Protein AF-A0A535RGD9-F1 (afdb_monomer)

Foldseek 3Di:
DDDDDDDDDDDDDDDDDDDDDDDDDDDPDDDPDPDDDPPQQEAEEEEEEAPVVVCCCPVPVQVVVCVVPVRHYDYDYDYLQACPVVVLVQLLVCVVVVHPDHPHRYYDDDLLSLLDPDPRADADDCVNPVCCVVPDPLVCVLSVNRDDDDDDDDADDDADCVVPVDDDPDPVSVLVVLQVQAQQAAAACCNRHDRNVVNLVVLLVVQDPVVCPVSDHDDPVSVVSSPNSVVSVVVSQCSHHPSNDGQHHPVRRVVCRVVVD

Sequence (261 aa):
MKRWLRPITSIVAALVAVTACGGGTPSAGGTTQPSAAAQDTELIFYSGGDTNVQDLHQKQIIPAFEKATGIKVTFTFLEHGTGAQGIYDRIKAQKDAGKTQWDIDLWESDTGYYTRPDDLFLQVSPTDIPNLSKVPKPTLDFVQNKAVPYRGSSVVLAYNSDKVANPPQTYDDLLTWIKANPGKFAYNEPSTGGSGDAFVIAMLYKYSDYNKYVTQPFSASNEKDWDAAFAALKALAPSLYSNGVYPKGNAGTLDLLNRGE

Solvent-accessible surface area (backbone atoms only — not comparable to full-atom values): 16217 Å² total; per-residue (Å²): 135,82,92,87,84,86,87,84,88,84,88,82,87,86,87,87,83,89,82,86,88,82,90,76,82,90,77,90,82,74,84,82,69,78,73,74,74,76,74,76,54,62,42,37,35,39,40,54,32,50,70,72,55,55,46,46,38,68,74,46,52,50,57,52,46,31,72,75,70,68,34,43,70,54,77,48,79,27,67,30,46,39,62,57,66,59,52,52,53,51,54,49,52,41,54,76,70,66,54,91,74,72,96,62,76,43,76,56,75,65,65,72,70,57,54,44,92,69,93,83,62,66,73,62,46,46,90,81,41,62,70,53,72,76,52,58,64,71,64,39,57,63,23,67,26,36,65,83,92,85,81,86,86,83,82,75,92,82,79,56,66,94,80,44,85,79,67,63,89,46,73,68,46,37,59,51,48,33,66,77,38,60,37,62,40,79,46,16,42,51,79,28,22,66,55,14,37,49,53,52,51,52,36,37,45,73,54,35,70,46,78,71,52,62,99,45,68,92,55,79,84,56,56,81,48,39,58,60,24,54,53,51,50,61,70,44,28,66,22,21,20,81,59,48,56,54,35,68,21,54,65,40,39,51,51,39,53,75,72,70,87

Secondary structure (DSSP, 8-state):
--------------------------------PPPPPPP--EEEEEEEE-HHHHHHIIIIIHHHHHHHH--EEEEEEEETTTTHHHHHHHHHHHHHTT-SS-S-SEE---HHHHTSSS--S----TTTSGGGGGS-HHHHHHTTT-S-------------TTT-SS---SHHHHHHHHHHSTTS-----TTS-HHHHHHHHHHHHHHS-GGGTTTPPP-GGGGGG-HHHHHHHHHHGGGSGGGTPPPSHHHHHHHHHHHT-

Structure (mmCIF, N/CA/C/O backbone):
data_AF-A0A535RGD9-F1
#
_entry.id   AF-A0A535RGD9-F1
#
loop_
_atom_site.group_PDB
_atom_site.id
_atom_site.type_symbol
_atom_site.label_atom_id
_atom_site.label_alt_id
_atom_site.label_comp_id
_atom_site.label_asym_id
_atom_site.label_entity_id
_atom_site.label_seq_id
_atom_site.pdbx_PDB_ins_code
_atom_site.Cartn_x
_atom_site.Cartn_y
_atom_site.Cartn_z
_atom_site.occupancy
_atom_site.B_iso_or_equiv
_atom_site.auth_seq_id
_atom_site.auth_comp_id
_atom_site.auth_asym_id
_atom_site.auth_atom_id
_atom_site.pdbx_PDB_model_num
ATOM 1 N N . MET A 1 1 ? 25.486 37.243 32.401 1.00 31.53 1 MET A N 1
ATOM 2 C CA . MET A 1 1 ? 25.125 38.371 33.290 1.00 31.53 1 MET A CA 1
ATOM 3 C C . MET A 1 1 ? 24.155 39.290 32.555 1.00 31.53 1 MET A C 1
ATOM 5 O O . MET A 1 1 ? 24.458 39.630 31.425 1.00 31.53 1 MET A O 1
ATOM 9 N N . LYS A 1 2 ? 23.049 39.668 33.228 1.00 30.36 2 LYS A N 1
ATOM 10 C CA . LYS A 1 2 ? 22.060 40.735 32.908 1.00 30.36 2 LYS A CA 1
ATOM 11 C C . LYS A 1 2 ? 21.228 40.516 31.622 1.00 30.36 2 LYS A C 1
ATOM 13 O O . LYS A 1 2 ? 21.728 40.739 30.535 1.00 30.36 2 LYS A O 1
ATOM 18 N N . ARG A 1 3 ? 20.027 39.905 31.658 1.00 29.91 3 ARG A N 1
ATOM 19 C CA . ARG A 1 3 ? 18.699 40.360 32.174 1.00 29.91 3 ARG A CA 1
ATOM 20 C C . ARG A 1 3 ? 18.308 41.768 31.729 1.00 29.91 3 ARG A C 1
ATOM 22 O O . ARG A 1 3 ? 19.025 42.694 32.077 1.00 29.91 3 ARG A O 1
ATOM 29 N N . TRP A 1 4 ? 17.120 41.873 31.125 1.00 28.94 4 TRP A N 1
ATOM 30 C CA . TRP A 1 4 ? 16.092 42.929 31.245 1.00 28.94 4 TRP A CA 1
ATOM 31 C C . TRP A 1 4 ? 15.021 42.649 30.160 1.00 28.94 4 TRP A C 1
ATOM 33 O O . TRP A 1 4 ? 15.397 42.291 29.056 1.00 28.94 4 TRP A O 1
ATOM 43 N N . LEU A 1 5 ? 13.702 42.778 30.310 1.00 31.61 5 LEU A N 1
ATOM 44 C CA . LEU A 1 5 ? 12.769 42.900 31.431 1.00 31.61 5 LEU A CA 1
ATOM 45 C C . LEU A 1 5 ? 11.358 42.851 30.782 1.00 31.61 5 LEU A C 1
ATOM 47 O O . LEU A 1 5 ? 11.133 43.519 29.779 1.00 31.61 5 LEU A O 1
ATOM 51 N N . ARG A 1 6 ? 10.419 42.062 31.320 1.00 36.53 6 ARG A N 1
ATOM 52 C CA . ARG A 1 6 ? 8.958 42.271 31.172 1.00 36.53 6 ARG A CA 1
ATOM 53 C C . ARG A 1 6 ? 8.495 42.923 32.479 1.00 36.53 6 ARG A C 1
ATOM 55 O O . ARG A 1 6 ? 8.988 42.478 33.517 1.00 36.53 6 ARG A O 1
ATOM 62 N N . PRO A 1 7 ? 7.607 43.933 32.485 1.00 39.69 7 PRO A N 1
ATOM 63 C CA . PRO A 1 7 ? 6.155 43.670 32.496 1.00 39.69 7 PRO A CA 1
ATOM 64 C C . PRO A 1 7 ? 5.351 44.772 31.754 1.00 39.69 7 PRO A C 1
ATOM 66 O O . PRO A 1 7 ? 5.933 45.724 31.253 1.00 39.69 7 PRO A O 1
ATOM 69 N N . ILE A 1 8 ? 4.039 44.651 31.536 1.00 36.12 8 ILE A N 1
ATOM 70 C CA . ILE A 1 8 ? 3.012 45.255 32.405 1.00 36.12 8 ILE A CA 1
ATOM 71 C C . ILE A 1 8 ? 1.651 44.605 32.116 1.00 36.12 8 ILE A C 1
ATOM 73 O O . ILE A 1 8 ? 1.206 44.485 30.977 1.00 36.12 8 ILE A O 1
ATOM 77 N N . THR A 1 9 ? 1.011 44.214 33.209 1.00 33.34 9 THR A N 1
ATOM 78 C CA . THR A 1 9 ? -0.375 43.790 33.388 1.00 33.34 9 THR A CA 1
ATOM 79 C C . THR A 1 9 ? -1.329 44.976 33.212 1.00 33.34 9 THR A C 1
ATOM 81 O O . THR A 1 9 ? -1.041 46.072 33.688 1.00 33.34 9 THR A O 1
ATOM 84 N N . SER A 1 10 ? -2.514 44.772 32.640 1.00 33.84 10 SER A N 1
ATOM 85 C CA . SER A 1 10 ? -3.668 45.629 32.937 1.00 33.84 10 SER A CA 1
ATOM 86 C C . SER A 1 10 ? -4.922 44.778 33.061 1.00 33.84 10 SER A C 1
ATOM 88 O O . SER A 1 10 ? -5.320 44.058 32.152 1.00 33.84 10 SER A O 1
ATOM 90 N N . ILE A 1 11 ? -5.459 44.848 34.272 1.00 34.09 11 ILE A N 1
ATOM 91 C CA . ILE A 1 11 ? -6.707 44.292 34.771 1.00 34.09 11 ILE A CA 1
ATOM 92 C C . ILE A 1 11 ? -7.838 45.212 34.306 1.00 34.09 11 ILE A C 1
ATOM 94 O O . ILE A 1 11 ? -7.738 46.423 34.487 1.00 34.09 11 ILE A O 1
ATOM 98 N N . VAL A 1 12 ? -8.932 44.645 33.799 1.00 36.06 12 VAL A N 1
ATOM 99 C CA . VAL A 1 12 ? -10.242 45.308 33.780 1.00 36.06 12 VAL A CA 1
ATOM 100 C C . VAL A 1 12 ? -11.263 44.340 34.380 1.00 36.06 12 VAL A C 1
ATOM 102 O O . VAL A 1 12 ? -11.617 43.327 33.786 1.00 36.06 12 VAL A O 1
ATOM 105 N N . ALA A 1 13 ? -11.673 44.659 35.607 1.00 32.00 13 ALA A N 1
ATOM 106 C CA . ALA A 1 13 ? -12.939 44.271 36.233 1.00 32.00 13 ALA A CA 1
ATOM 107 C C . ALA A 1 13 ? -14.060 45.149 35.617 1.00 32.00 13 ALA A C 1
ATOM 109 O O . ALA A 1 13 ? -13.749 46.205 35.080 1.00 32.00 13 ALA A O 1
ATOM 110 N N . ALA A 1 14 ? -15.365 44.893 35.634 1.00 32.50 14 ALA A N 1
ATOM 111 C CA . ALA A 1 14 ? -16.272 43.948 36.273 1.00 32.50 14 ALA A CA 1
ATOM 112 C C . ALA A 1 14 ? -17.611 44.037 35.499 1.00 32.50 14 ALA A C 1
ATOM 114 O O . ALA A 1 14 ? -17.868 45.075 34.897 1.00 32.50 14 ALA A O 1
ATOM 115 N N . LEU A 1 15 ? -18.508 43.051 35.609 1.00 33.03 15 LEU A N 1
ATOM 116 C CA . LEU A 1 15 ? -19.890 43.318 36.045 1.00 33.03 15 LEU A CA 1
ATOM 117 C C . LEU A 1 15 ? -20.619 42.012 36.383 1.00 33.03 15 LEU A C 1
ATOM 119 O O . LEU A 1 15 ? -20.751 41.100 35.574 1.00 33.03 15 LEU A O 1
ATOM 123 N N . VAL A 1 16 ? -21.059 41.963 37.635 1.00 35.69 16 VAL A N 1
ATOM 124 C CA . VAL A 1 16 ? -21.876 40.934 38.266 1.00 35.69 16 VAL A CA 1
ATOM 125 C C . VAL A 1 16 ? -23.344 41.286 38.029 1.00 35.69 16 VAL A C 1
ATOM 127 O O . VAL A 1 16 ? -23.742 42.420 38.286 1.00 35.69 16 VAL A O 1
ATOM 130 N N . ALA A 1 17 ? -24.155 40.310 37.624 1.00 36.81 17 ALA A N 1
ATOM 131 C CA . ALA A 1 17 ? -25.604 40.355 37.786 1.00 36.81 17 ALA A CA 1
ATOM 132 C C . ALA A 1 17 ? -26.033 39.147 38.629 1.00 36.81 17 ALA A C 1
ATOM 134 O O . ALA A 1 17 ? -26.058 38.012 38.161 1.00 36.81 17 ALA A O 1
ATOM 135 N N . VAL A 1 18 ? -26.329 39.412 39.902 1.00 38.91 18 VAL A N 1
ATOM 136 C CA . VAL A 1 18 ? -27.034 38.503 40.809 1.00 38.91 18 VAL A CA 1
ATOM 137 C C . VAL A 1 18 ? -28.529 38.669 40.554 1.00 38.91 18 VAL A C 1
ATOM 139 O O . VAL A 1 18 ? -29.048 39.774 40.674 1.00 38.91 18 VAL A O 1
ATOM 142 N N . THR A 1 19 ? -29.235 37.575 40.286 1.00 46.38 19 THR A N 1
ATOM 143 C CA . THR A 1 19 ? -30.634 37.425 40.708 1.00 46.38 19 THR A CA 1
ATOM 144 C C . THR A 1 19 ? -30.787 36.063 41.370 1.00 46.38 19 THR A C 1
ATOM 146 O O . THR A 1 19 ? -30.437 35.026 40.815 1.00 46.38 19 THR A O 1
ATOM 149 N N . ALA A 1 20 ? -31.217 36.115 42.625 1.00 37.25 20 ALA A N 1
ATOM 150 C CA . ALA A 1 20 ? -31.395 34.997 43.528 1.00 37.25 20 ALA A CA 1
ATOM 151 C C . ALA A 1 20 ? -32.850 34.504 43.519 1.00 37.25 20 ALA A C 1
ATOM 153 O O . ALA A 1 20 ? -33.759 35.282 43.238 1.00 37.25 20 ALA A O 1
ATOM 154 N N . CYS A 1 21 ? -33.025 33.236 43.911 1.00 38.94 21 CYS A N 1
ATOM 155 C CA . CYS A 1 21 ? -33.986 32.717 44.901 1.00 38.94 21 CYS A CA 1
ATOM 156 C C . CYS A 1 21 ? -34.651 31.411 44.448 1.00 38.94 21 CYS A C 1
ATOM 158 O O . CYS A 1 21 ? -35.352 31.354 43.446 1.00 38.94 21 CYS A O 1
ATOM 160 N N . GLY A 1 22 ? -34.468 30.375 45.265 1.00 32.47 22 GLY A N 1
ATOM 161 C CA . GLY A 1 22 ? -35.132 29.082 45.140 1.00 32.47 22 GLY A CA 1
ATOM 162 C C . GLY A 1 22 ? -34.496 28.074 46.089 1.00 32.47 22 GLY A C 1
ATOM 163 O O . GLY A 1 22 ? -33.790 27.175 45.652 1.00 32.47 22 GLY A O 1
ATOM 164 N N . GLY A 1 23 ? -34.655 28.300 47.395 1.00 34.12 23 GLY A N 1
ATOM 165 C CA . GLY A 1 23 ? -34.104 27.446 48.442 1.00 34.12 23 GLY A CA 1
ATOM 166 C C . GLY A 1 23 ? -34.741 26.055 48.467 1.00 34.12 23 GLY A C 1
ATOM 167 O O . GLY A 1 23 ? -35.960 25.919 48.436 1.00 34.12 23 GLY A O 1
ATOM 168 N N . GLY A 1 24 ? -33.888 25.041 48.589 1.00 29.97 24 GLY A N 1
ATOM 169 C CA . GLY A 1 24 ? -34.234 23.670 48.939 1.00 29.97 24 GLY A CA 1
ATOM 170 C C . GLY A 1 24 ? -33.013 23.016 49.581 1.00 29.97 24 GLY A C 1
ATOM 171 O O . GLY A 1 24 ? -31.938 22.978 48.991 1.00 29.97 24 GLY A O 1
ATOM 172 N N . THR A 1 25 ? -33.160 22.590 50.829 1.00 38.78 25 THR A N 1
ATOM 173 C CA . THR A 1 25 ? -32.168 21.899 51.664 1.00 38.78 25 THR A CA 1
ATOM 174 C C . THR A 1 25 ? -31.646 20.604 51.014 1.00 38.78 25 THR A C 1
ATOM 176 O O . THR A 1 25 ? -32.404 19.929 50.317 1.00 38.78 25 THR A O 1
ATOM 179 N N . PRO A 1 26 ? -30.385 20.193 51.261 1.00 41.22 26 PRO A N 1
ATOM 180 C CA . PRO A 1 26 ? -29.846 18.959 50.701 1.00 41.22 26 PRO A CA 1
ATOM 181 C C . PRO A 1 26 ? -30.384 17.751 51.479 1.00 41.22 26 PRO A C 1
ATOM 183 O O . PRO A 1 26 ? -30.021 17.529 52.634 1.00 41.22 26 PRO A O 1
ATOM 186 N N . SER A 1 27 ? -31.255 16.960 50.851 1.00 34.91 27 SER A N 1
ATOM 187 C CA . SER A 1 27 ? -31.580 15.616 51.332 1.00 34.91 27 SER A CA 1
ATOM 188 C C . SER A 1 27 ? -30.533 14.640 50.799 1.00 34.91 27 SER A C 1
ATOM 190 O O . SER A 1 27 ? -30.387 14.449 49.592 1.00 34.91 27 SER A O 1
ATOM 192 N N . ALA A 1 28 ? -29.772 14.056 51.722 1.00 45.81 28 ALA A N 1
ATOM 193 C CA . ALA A 1 28 ? -28.922 12.908 51.471 1.00 45.81 28 ALA A CA 1
ATOM 194 C C . ALA A 1 28 ? -29.810 11.689 51.183 1.00 45.81 28 ALA A C 1
ATOM 196 O O . ALA A 1 28 ? -30.563 11.252 52.050 1.00 45.81 28 ALA A O 1
ATOM 197 N N . GLY A 1 29 ? -29.728 11.151 49.967 1.00 42.94 29 GLY A N 1
ATOM 198 C CA . GLY A 1 29 ? -30.511 9.979 49.578 1.00 42.94 29 GLY A CA 1
ATOM 199 C C . GLY A 1 29 ? -30.701 9.851 48.075 1.00 42.94 29 GLY A C 1
ATOM 200 O O . GLY A 1 29 ? -31.827 9.739 47.609 1.00 42.94 29 GLY A O 1
ATOM 201 N N . GLY A 1 30 ? -29.614 9.899 47.307 1.00 31.80 30 GLY A N 1
ATOM 202 C CA . GLY A 1 30 ? -29.629 9.564 45.887 1.00 31.80 30 GLY A CA 1
ATOM 203 C C . GLY A 1 30 ? -28.608 8.473 45.636 1.00 31.80 30 GLY A C 1
ATOM 204 O O . GLY A 1 30 ? -27.416 8.755 45.553 1.00 31.80 30 GLY A O 1
ATOM 205 N N . THR A 1 31 ? -29.059 7.226 45.560 1.00 35.03 31 THR A N 1
ATOM 206 C CA . THR A 1 31 ? -28.276 6.150 44.959 1.00 35.03 31 THR A CA 1
ATOM 207 C C . THR A 1 31 ? -27.923 6.583 43.539 1.00 35.03 31 THR A C 1
ATOM 209 O O . THR A 1 31 ? -28.801 6.772 42.700 1.00 35.03 31 THR A O 1
ATOM 212 N N . THR A 1 32 ? -26.634 6.801 43.279 1.00 38.00 32 THR A N 1
ATOM 213 C CA . THR A 1 32 ? -26.091 7.003 41.936 1.00 38.00 32 THR A CA 1
ATOM 214 C C . THR A 1 32 ? -26.349 5.732 41.142 1.00 38.00 32 THR A C 1
ATOM 216 O O . THR A 1 32 ? -25.584 4.770 41.176 1.00 38.00 32 THR A O 1
ATOM 219 N N . GLN A 1 33 ? -27.490 5.711 40.465 1.00 37.72 33 GLN A N 1
ATOM 220 C CA . GLN A 1 33 ? -27.793 4.740 39.436 1.00 37.72 33 GLN A CA 1
ATOM 221 C C . GLN A 1 33 ? -26.682 4.858 38.379 1.00 37.72 33 GLN A C 1
ATOM 223 O O . GLN A 1 33 ? -26.368 5.984 37.979 1.00 37.72 33 GLN A O 1
ATOM 228 N N . PRO A 1 34 ? -26.044 3.753 37.950 1.00 39.06 34 PRO A N 1
ATOM 229 C CA . PRO A 1 34 ? -25.089 3.813 36.857 1.00 39.06 34 PRO A CA 1
ATOM 230 C C . PRO A 1 34 ? -25.798 4.467 35.676 1.00 39.06 34 PRO A C 1
ATOM 232 O O . PRO A 1 34 ? -26.835 3.968 35.231 1.00 39.06 34 PRO A O 1
ATOM 235 N N . SER A 1 35 ? -25.278 5.605 35.209 1.00 41.62 35 SER A N 1
ATOM 236 C CA . SER A 1 35 ? -25.650 6.125 33.898 1.00 41.62 35 SER A CA 1
ATOM 237 C C . SER A 1 35 ? -25.486 4.957 32.942 1.00 41.62 35 SER A C 1
ATOM 239 O O . SER A 1 35 ? -24.389 4.399 32.861 1.00 41.62 35 SER A O 1
ATOM 241 N N . ALA A 1 36 ? -26.568 4.552 32.274 1.00 43.75 36 ALA A N 1
ATOM 242 C CA . ALA A 1 36 ? -26.453 3.662 31.133 1.00 43.75 36 ALA A CA 1
ATOM 243 C C . ALA A 1 36 ? -25.327 4.232 30.265 1.00 43.75 36 ALA A C 1
ATOM 245 O O . ALA A 1 36 ? -25.328 5.438 29.988 1.00 43.75 36 ALA A O 1
ATOM 246 N N . ALA A 1 37 ? -24.315 3.413 29.967 1.00 49.38 37 ALA A N 1
ATOM 247 C CA . ALA A 1 37 ? -23.263 3.812 29.048 1.00 49.38 37 ALA A CA 1
ATOM 248 C C . ALA A 1 37 ? -23.970 4.357 27.806 1.00 49.38 37 ALA A C 1
ATOM 250 O O . ALA A 1 37 ? -24.859 3.683 27.274 1.00 49.38 37 ALA A O 1
ATOM 251 N N . ALA A 1 38 ? -23.678 5.607 27.438 1.00 50.72 38 ALA A N 1
ATOM 252 C CA . ALA A 1 38 ? -24.206 6.177 26.212 1.00 50.72 38 ALA A CA 1
ATOM 253 C C . ALA A 1 38 ? -23.901 5.163 25.107 1.00 50.72 38 ALA A C 1
ATOM 255 O O . ALA A 1 38 ? -22.755 4.747 24.968 1.00 50.72 38 ALA A O 1
ATOM 256 N N . GLN A 1 39 ? -24.934 4.664 24.425 1.00 61.19 39 GLN A N 1
ATOM 257 C CA . GLN A 1 39 ? -24.703 3.769 23.301 1.00 61.19 39 GLN A CA 1
ATOM 258 C C . GLN A 1 39 ? -23.906 4.561 22.273 1.00 61.19 39 GLN A C 1
ATOM 260 O O . GLN A 1 39 ? -24.374 5.608 21.824 1.00 61.19 39 GLN A O 1
ATOM 265 N N . ASP A 1 40 ? -22.717 4.077 21.928 1.00 69.44 40 ASP A N 1
ATOM 266 C CA . ASP A 1 40 ? -21.966 4.609 20.802 1.00 69.44 40 ASP A CA 1
ATOM 267 C C . ASP A 1 40 ? -22.839 4.428 19.560 1.00 69.44 40 ASP A C 1
ATOM 269 O O . ASP A 1 40 ? -23.132 3.313 19.125 1.00 69.44 40 ASP A O 1
ATOM 273 N N . THR A 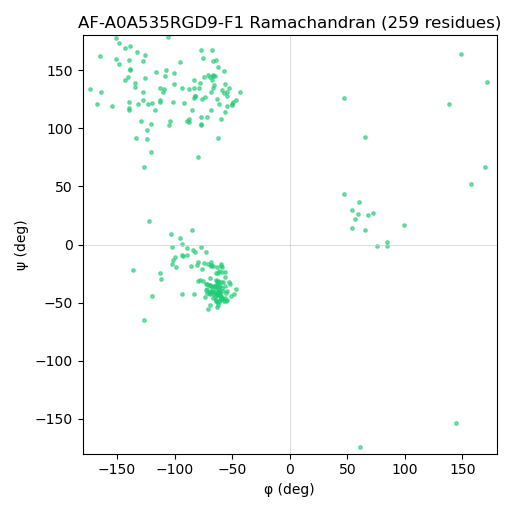1 41 ? -23.367 5.542 19.059 1.00 87.56 41 THR A N 1
ATOM 274 C CA . THR A 1 41 ? -24.305 5.548 17.927 1.00 87.56 41 THR A CA 1
ATOM 275 C C . THR A 1 41 ? -23.595 5.741 16.596 1.00 87.56 41 THR A C 1
ATOM 277 O O . THR A 1 41 ? -24.223 5.577 15.551 1.00 87.56 41 THR A O 1
ATOM 280 N N . GLU A 1 42 ? -22.301 6.056 16.623 1.00 94.50 42 GLU A N 1
ATOM 281 C CA . GLU A 1 42 ? -21.500 6.404 15.460 1.00 94.50 42 GLU A CA 1
ATOM 282 C C . GLU A 1 42 ? -20.077 5.844 15.584 1.00 94.50 42 GLU A C 1
ATOM 284 O O . GLU A 1 42 ? -19.501 5.840 16.667 1.00 94.50 42 GLU A O 1
ATOM 289 N N . LEU A 1 43 ? -19.533 5.379 14.459 1.00 96.00 43 LEU A N 1
ATOM 290 C CA . LEU A 1 43 ? -18.158 4.934 14.271 1.00 96.00 43 LEU A CA 1
ATOM 291 C C . LEU A 1 43 ? -17.499 5.803 13.194 1.00 96.00 43 LEU A C 1
ATOM 293 O O . LEU A 1 43 ? -17.947 5.817 12.042 1.00 96.00 43 LEU A O 1
ATOM 297 N N . ILE A 1 44 ? -16.407 6.481 13.535 1.00 97.38 44 ILE A N 1
ATOM 298 C CA . ILE A 1 44 ? -15.609 7.262 12.593 1.00 97.38 44 ILE A CA 1
ATOM 299 C C . ILE A 1 44 ? -14.534 6.369 11.969 1.00 97.38 44 ILE A C 1
ATOM 301 O O . ILE A 1 44 ? -13.533 6.020 12.603 1.00 97.38 44 ILE A O 1
ATOM 305 N N . PHE A 1 45 ? -14.731 6.010 10.700 1.00 97.50 45 PHE A N 1
ATOM 306 C CA . PHE A 1 45 ? -13.879 5.074 9.972 1.00 97.50 45 PHE A CA 1
ATOM 307 C C . PHE A 1 45 ? -13.106 5.767 8.845 1.00 97.50 45 PHE A C 1
ATOM 309 O O . PHE A 1 45 ? -13.690 6.364 7.940 1.00 97.50 45 PHE A O 1
ATOM 316 N N . TYR A 1 46 ? -11.780 5.640 8.877 1.00 96.44 46 TYR A N 1
ATOM 317 C CA . TYR A 1 46 ? -10.885 6.070 7.808 1.00 96.44 46 TYR A CA 1
ATOM 318 C C . TYR A 1 46 ? -10.283 4.862 7.091 1.00 96.44 46 TYR A C 1
ATOM 320 O O . TYR A 1 46 ? -9.768 3.945 7.728 1.00 96.44 46 TYR A O 1
ATOM 328 N N . SER A 1 47 ? -10.289 4.887 5.762 1.00 93.44 47 SER A N 1
ATOM 329 C CA . SER A 1 47 ? -9.633 3.876 4.924 1.00 93.44 47 SER A CA 1
ATOM 330 C C . SER A 1 47 ? -8.945 4.528 3.732 1.00 93.44 47 SER A C 1
ATOM 332 O O . SER A 1 47 ? -9.277 5.651 3.349 1.00 93.44 47 SER A O 1
ATOM 334 N N . GLY A 1 48 ? -7.981 3.825 3.147 1.00 88.56 48 GLY A N 1
ATOM 335 C CA . GLY A 1 48 ? -7.354 4.202 1.890 1.00 88.56 48 GLY A CA 1
ATOM 336 C C . GLY A 1 48 ? -7.260 3.025 0.925 1.00 88.56 48 GLY A C 1
ATOM 337 O O . GLY A 1 48 ? -7.434 1.866 1.298 1.00 88.56 48 GLY A O 1
ATOM 338 N N . GLY A 1 49 ? -6.985 3.330 -0.339 1.00 84.75 49 GLY A N 1
ATOM 339 C CA . GLY A 1 49 ? -6.822 2.331 -1.395 1.00 84.75 49 GLY A CA 1
ATOM 340 C C . GLY A 1 49 ? -7.358 2.833 -2.728 1.00 84.75 49 GLY A C 1
ATOM 341 O O . GLY A 1 49 ? -7.427 4.038 -2.954 1.00 84.75 49 GLY A O 1
ATOM 342 N N . ASP A 1 50 ? -7.773 1.913 -3.594 1.00 83.31 50 ASP A N 1
ATOM 343 C CA . ASP A 1 50 ? -8.431 2.232 -4.865 1.00 83.31 50 ASP A CA 1
ATOM 344 C C . ASP A 1 50 ? -9.941 1.948 -4.815 1.00 83.31 50 ASP A C 1
ATOM 346 O O . ASP A 1 50 ? -10.485 1.469 -3.815 1.00 83.31 50 ASP A O 1
ATOM 350 N N . THR A 1 51 ? -10.627 2.231 -5.923 1.00 85.81 51 THR A N 1
ATOM 351 C CA . THR A 1 51 ? -12.087 2.145 -6.066 1.00 85.81 51 THR A CA 1
ATOM 352 C C . THR A 1 51 ? -12.667 0.799 -5.632 1.00 85.81 51 THR A C 1
ATOM 354 O O . THR A 1 51 ? -13.754 0.757 -5.070 1.00 85.81 51 THR A O 1
ATOM 357 N N . ASN A 1 52 ? -11.951 -0.314 -5.824 1.00 87.12 52 ASN A N 1
ATOM 358 C CA . ASN A 1 52 ? -12.409 -1.631 -5.374 1.00 87.12 52 ASN A CA 1
ATOM 359 C C . ASN A 1 52 ? -12.525 -1.728 -3.840 1.00 87.12 52 ASN A C 1
ATOM 361 O O . ASN A 1 52 ? -13.425 -2.395 -3.333 1.00 87.12 52 ASN A O 1
ATOM 365 N N . VAL A 1 53 ? -11.629 -1.066 -3.104 1.00 90.88 53 VAL A N 1
ATOM 366 C CA . VAL A 1 53 ? -11.638 -1.006 -1.634 1.00 90.88 53 VAL A CA 1
ATOM 367 C C . VAL A 1 53 ? -12.750 -0.088 -1.154 1.00 90.88 53 VAL A C 1
ATOM 369 O O . VAL A 1 53 ? -13.512 -0.447 -0.256 1.00 90.88 53 VAL A O 1
ATOM 372 N N . GLN A 1 54 ? -12.874 1.073 -1.796 1.00 92.94 54 GLN A N 1
ATOM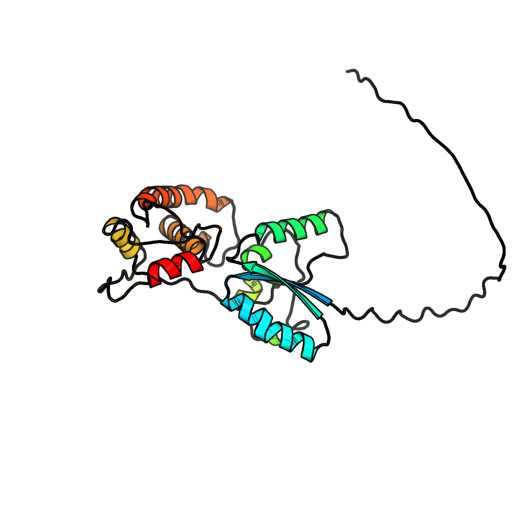 373 C CA . GLN A 1 54 ? -13.949 2.016 -1.521 1.00 92.94 54 GLN A CA 1
ATOM 374 C C . GLN A 1 54 ? -15.319 1.361 -1.707 1.00 92.94 54 GLN A C 1
ATOM 376 O O . GLN A 1 54 ? -16.166 1.433 -0.818 1.00 92.94 54 GLN A O 1
ATOM 381 N N . ASP A 1 55 ? -15.509 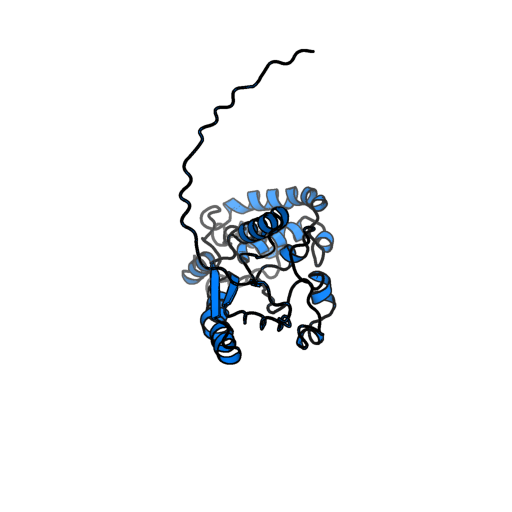0.669 -2.830 1.00 95.31 55 ASP A N 1
ATOM 382 C CA . ASP A 1 55 ? -16.743 -0.029 -3.165 1.00 95.31 55 ASP A CA 1
ATOM 383 C C . ASP A 1 55 ? -17.046 -1.166 -2.191 1.00 95.31 55 ASP A C 1
ATOM 385 O O . ASP A 1 55 ? -18.191 -1.306 -1.761 1.00 95.31 55 ASP A O 1
ATOM 389 N N . LEU A 1 56 ? -16.039 -1.960 -1.811 1.00 95.44 56 LEU A N 1
ATOM 390 C CA . LEU A 1 56 ? -16.197 -3.010 -0.806 1.00 95.44 56 LEU A CA 1
ATOM 391 C C . LEU A 1 56 ? -16.782 -2.438 0.493 1.00 95.44 56 LEU A C 1
ATOM 393 O O . LEU A 1 56 ? -17.761 -2.971 1.022 1.00 95.44 56 LEU A O 1
ATOM 397 N N . HIS A 1 57 ? -16.228 -1.330 0.982 1.00 96.94 57 HIS A N 1
ATOM 398 C CA . HIS A 1 57 ? -16.705 -0.708 2.214 1.00 96.94 57 HIS A CA 1
ATOM 399 C C . HIS A 1 57 ? -18.071 -0.055 2.042 1.00 96.94 57 HIS A C 1
ATOM 401 O O . HIS A 1 57 ? -19.010 -0.416 2.749 1.00 96.94 57 HIS A O 1
ATOM 407 N N . GLN A 1 58 ? -18.214 0.856 1.080 1.00 97.50 58 GLN A N 1
ATOM 408 C CA . GLN A 1 58 ? -19.425 1.663 0.914 1.00 97.50 58 GLN A CA 1
ATOM 409 C C . GLN A 1 58 ? -20.638 0.853 0.451 1.00 97.50 58 GLN A C 1
ATOM 411 O O . GLN A 1 58 ? -21.761 1.164 0.842 1.00 97.50 58 GLN A O 1
ATOM 416 N N . LYS A 1 59 ? -20.439 -0.173 -0.386 1.00 97.94 59 LYS A N 1
ATOM 417 C CA . LYS A 1 59 ? -21.543 -0.933 -0.994 1.00 97.94 59 LYS A CA 1
ATOM 418 C C . LYS A 1 59 ? -21.845 -2.241 -0.269 1.00 97.94 59 LYS A C 1
ATOM 420 O O . LYS A 1 59 ? -22.931 -2.779 -0.469 1.00 97.94 59 LYS A O 1
ATOM 425 N N . GLN A 1 60 ? -20.917 -2.771 0.534 1.00 96.88 60 GLN A N 1
ATOM 426 C CA . GLN A 1 60 ? -21.085 -4.086 1.165 1.00 96.88 60 GLN A CA 1
ATOM 427 C C . GLN A 1 60 ? -20.903 -4.047 2.682 1.00 96.88 60 GLN A C 1
ATOM 429 O O . GLN A 1 60 ? -21.865 -4.299 3.408 1.00 96.88 60 GLN A O 1
ATOM 434 N N . ILE A 1 61 ? -19.697 -3.738 3.169 1.00 97.19 61 ILE A N 1
ATOM 435 C CA . ILE A 1 61 ? -19.351 -3.919 4.588 1.00 97.19 61 ILE A CA 1
ATOM 436 C C . ILE A 1 61 ? -20.110 -2.934 5.476 1.00 97.19 61 ILE A C 1
ATOM 438 O O . ILE A 1 61 ? -20.771 -3.364 6.421 1.00 97.19 61 ILE A O 1
ATOM 442 N N . ILE A 1 62 ? -20.058 -1.636 5.165 1.00 98.25 62 ILE A N 1
ATOM 443 C CA . ILE A 1 62 ? -20.695 -0.598 5.983 1.00 98.25 62 ILE A CA 1
ATOM 444 C C . ILE A 1 62 ? -22.218 -0.801 6.036 1.00 98.25 62 ILE A C 1
ATOM 446 O O . ILE A 1 62 ? -22.736 -0.933 7.144 1.00 98.25 62 ILE A O 1
ATOM 450 N N . PRO A 1 63 ? -22.951 -0.945 4.909 1.00 98.44 63 PRO A N 1
ATOM 451 C CA . PRO A 1 63 ? -24.395 -1.175 4.966 1.00 98.44 63 PRO A CA 1
ATOM 452 C C . PRO A 1 63 ? -24.787 -2.434 5.750 1.00 98.44 63 PRO A C 1
ATOM 454 O O . PRO A 1 63 ? -25.793 -2.439 6.461 1.00 98.44 63 PRO A O 1
ATOM 457 N N . ALA A 1 64 ? -24.006 -3.514 5.632 1.00 98.12 64 ALA A N 1
ATOM 458 C CA . ALA A 1 64 ? -24.255 -4.741 6.382 1.00 98.12 64 ALA A CA 1
ATOM 459 C C . ALA A 1 64 ? -24.014 -4.553 7.887 1.00 98.12 64 ALA A C 1
ATOM 461 O O . ALA A 1 64 ? -24.814 -5.036 8.690 1.00 98.12 64 ALA A O 1
ATOM 462 N N . PHE A 1 65 ? -22.951 -3.836 8.262 1.00 97.06 65 PHE A N 1
ATOM 463 C CA . PHE A 1 65 ? -22.636 -3.507 9.649 1.00 97.06 65 PHE A CA 1
ATOM 464 C C . PHE A 1 65 ? -23.722 -2.631 10.277 1.00 97.06 65 PHE A C 1
ATOM 466 O O . PHE A 1 65 ? -24.298 -3.036 11.284 1.00 97.06 65 PHE A O 1
ATOM 473 N N . GLU A 1 66 ? -24.075 -1.502 9.649 1.00 97.31 66 GLU A N 1
ATOM 474 C CA . GLU A 1 66 ? -25.107 -0.592 10.167 1.00 97.31 66 GLU A CA 1
ATOM 475 C C . GLU A 1 66 ? -26.449 -1.315 10.346 1.00 97.31 66 GLU A C 1
ATOM 477 O O . GLU A 1 66 ? -27.136 -1.137 11.351 1.00 97.31 66 GLU A O 1
ATOM 482 N N . LYS A 1 67 ? -26.818 -2.193 9.401 1.00 97.69 67 LYS A N 1
ATOM 483 C CA . LYS A 1 67 ? -28.041 -3.002 9.496 1.00 97.69 67 LYS A CA 1
ATOM 484 C C . LYS A 1 67 ? -28.003 -4.001 10.656 1.00 97.69 67 LYS A C 1
ATOM 486 O O . LYS A 1 67 ? -29.045 -4.274 11.248 1.00 97.69 67 LYS A O 1
ATOM 491 N N . ALA A 1 68 ? -26.843 -4.591 10.937 1.00 97.00 68 ALA A N 1
ATOM 492 C CA . ALA A 1 68 ? -26.695 -5.613 11.968 1.00 97.00 68 ALA A CA 1
ATOM 493 C C . ALA A 1 68 ? -26.602 -5.027 13.384 1.00 97.00 68 ALA A C 1
ATOM 495 O O . ALA A 1 68 ? -27.036 -5.678 14.332 1.00 97.00 68 ALA A O 1
ATOM 496 N N . THR A 1 69 ? -26.034 -3.828 13.532 1.00 95.56 69 THR A N 1
ATOM 497 C CA . THR A 1 69 ? -25.707 -3.243 14.843 1.00 95.56 69 THR A CA 1
ATOM 498 C C . THR A 1 69 ? -26.543 -2.015 15.193 1.00 95.56 69 THR A C 1
ATOM 500 O O . THR A 1 69 ? -26.702 -1.710 16.371 1.00 95.56 69 THR A O 1
ATOM 503 N N . GLY A 1 70 ? -27.077 -1.304 14.195 1.00 95.69 70 GLY A N 1
ATOM 504 C CA . GLY A 1 70 ? -27.708 0.005 14.371 1.00 95.69 70 GLY A CA 1
ATOM 505 C C . GLY A 1 70 ? -26.722 1.164 14.566 1.00 95.69 70 GLY A C 1
ATOM 506 O O . GLY A 1 70 ? -27.166 2.304 14.688 1.00 95.69 70 GLY A O 1
ATOM 507 N N . ILE A 1 71 ? -25.412 0.899 14.578 1.00 96.69 71 ILE A N 1
ATOM 508 C CA . ILE A 1 71 ? -24.357 1.912 14.712 1.00 96.69 71 ILE A CA 1
ATOM 509 C C . ILE A 1 71 ? -24.105 2.535 13.340 1.00 96.69 71 ILE A C 1
ATOM 511 O O . ILE A 1 71 ? -23.866 1.810 12.376 1.00 96.69 71 ILE A O 1
ATOM 515 N N . LYS A 1 72 ? -24.148 3.866 13.251 1.00 97.56 72 LYS A N 1
ATOM 516 C CA . LYS A 1 72 ? -23.822 4.628 12.038 1.00 97.56 72 LYS A CA 1
ATOM 517 C C . LYS A 1 72 ? -22.324 4.591 11.758 1.00 97.56 72 LYS A C 1
ATOM 519 O O . LYS A 1 72 ? -21.536 4.640 12.693 1.00 97.56 72 LYS A O 1
ATOM 524 N N . VAL A 1 73 ? -21.914 4.585 10.494 1.00 98.12 73 VAL A N 1
ATOM 525 C CA . VAL A 1 73 ? -20.498 4.714 10.122 1.00 98.12 73 VAL A CA 1
ATOM 526 C C . VAL A 1 73 ? -20.279 5.988 9.316 1.00 98.12 73 VAL A C 1
ATOM 528 O O . VAL A 1 73 ? -20.737 6.107 8.179 1.00 98.12 73 VAL A O 1
ATOM 531 N N . THR A 1 74 ? -19.505 6.916 9.873 1.00 97.94 74 THR A N 1
ATOM 532 C CA . THR A 1 74 ? -18.988 8.063 9.124 1.00 97.94 74 THR A CA 1
ATOM 533 C C . THR A 1 74 ? -17.675 7.665 8.474 1.00 97.94 74 THR A C 1
ATOM 535 O O . THR A 1 74 ? -16.640 7.522 9.127 1.00 97.94 74 THR A O 1
ATOM 538 N N . PHE A 1 75 ? -17.738 7.452 7.161 1.00 97.56 75 PHE A N 1
ATOM 539 C CA . PHE A 1 75 ? -16.633 6.923 6.376 1.00 97.56 75 PHE A CA 1
ATOM 540 C C . PHE A 1 75 ? -15.897 8.015 5.604 1.00 97.56 75 PHE A C 1
ATOM 542 O O . PHE A 1 75 ? -16.487 8.704 4.771 1.00 97.56 75 PHE A O 1
ATOM 549 N N . THR A 1 76 ? -14.591 8.126 5.838 1.00 96.00 76 THR A N 1
ATOM 550 C CA . THR A 1 76 ? -13.687 8.968 5.049 1.00 96.00 76 THR A CA 1
ATOM 551 C C . THR A 1 76 ? -12.721 8.084 4.271 1.00 96.00 76 THR A C 1
ATOM 553 O O . THR A 1 76 ? -11.981 7.293 4.855 1.00 96.00 76 THR A O 1
ATOM 556 N N . PHE A 1 77 ? -12.716 8.231 2.947 1.00 93.19 77 PHE A N 1
ATOM 557 C CA . PHE A 1 77 ? -11.853 7.455 2.064 1.00 93.19 77 PHE A CA 1
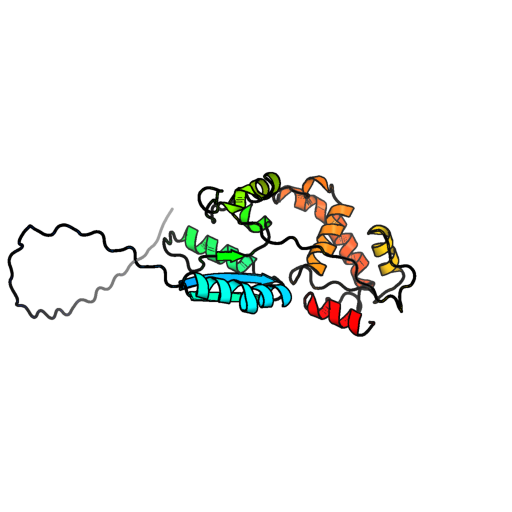ATOM 558 C C . PHE A 1 77 ? -10.755 8.320 1.452 1.00 93.19 77 PHE A C 1
ATOM 560 O O . PHE A 1 77 ? -11.029 9.393 0.912 1.00 93.19 77 PHE A O 1
ATOM 567 N N . LEU A 1 78 ? -9.521 7.829 1.519 1.00 86.88 78 LEU A N 1
ATOM 568 C CA . LEU A 1 78 ? -8.355 8.425 0.883 1.00 86.88 78 LEU A CA 1
ATOM 569 C C . LEU A 1 78 ? -7.963 7.623 -0.359 1.00 86.88 78 LEU A C 1
ATOM 571 O O . LEU A 1 78 ? -7.362 6.548 -0.279 1.00 86.88 78 LEU A O 1
ATOM 575 N N . GLU A 1 79 ? -8.309 8.168 -1.521 1.00 79.31 79 GLU A N 1
ATOM 576 C CA . GLU A 1 79 ? -8.030 7.526 -2.799 1.00 79.31 79 GLU A CA 1
ATOM 577 C C . GLU A 1 79 ? -6.520 7.462 -3.089 1.00 79.31 79 GLU A C 1
ATOM 579 O O . GLU A 1 79 ? -5.731 8.345 -2.723 1.00 79.31 79 GLU A O 1
ATOM 584 N N . HIS A 1 80 ? -6.121 6.372 -3.742 1.00 70.44 80 HIS A N 1
ATOM 585 C CA . HIS A 1 80 ? -4.757 6.055 -4.153 1.00 70.44 80 HIS A CA 1
ATOM 586 C C . HIS A 1 80 ? -3.746 5.976 -2.997 1.00 70.44 80 HIS A C 1
ATOM 588 O O . HIS A 1 80 ? -2.555 6.221 -3.179 1.00 70.44 80 HIS A O 1
ATOM 594 N N . GLY A 1 81 ? -4.212 5.660 -1.782 1.00 66.38 81 GLY A N 1
ATOM 595 C CA . GLY A 1 81 ? -3.346 5.496 -0.605 1.00 66.38 81 GLY A CA 1
ATOM 596 C C . GLY A 1 81 ? -2.640 6.783 -0.159 1.00 66.38 81 GLY A C 1
ATOM 597 O O . GLY A 1 81 ? -1.721 6.745 0.660 1.00 66.38 81 GLY A O 1
ATOM 598 N N . THR A 1 82 ? -3.059 7.935 -0.681 1.00 72.88 82 THR A N 1
ATOM 599 C CA . THR A 1 82 ? -2.459 9.225 -0.343 1.00 72.88 82 THR A CA 1
ATOM 600 C C . THR A 1 82 ? -2.887 9.668 1.057 1.00 72.88 82 THR A C 1
ATOM 602 O O . THR A 1 82 ? -4.008 9.430 1.482 1.00 72.88 82 THR A O 1
ATOM 605 N N . GLY A 1 83 ? -1.998 10.315 1.817 1.00 82.12 83 GLY A N 1
ATOM 606 C CA . GLY A 1 83 ? -2.368 10.956 3.090 1.00 82.12 83 GLY A CA 1
ATOM 607 C C . GLY A 1 83 ? -2.387 10.063 4.339 1.00 82.12 83 GLY A C 1
ATOM 608 O O . GLY A 1 83 ? -2.656 10.576 5.425 1.00 82.12 83 GLY A O 1
ATOM 609 N N . ALA A 1 84 ? -2.024 8.778 4.240 1.00 87.88 84 ALA A N 1
ATOM 610 C CA . ALA A 1 84 ? -1.914 7.879 5.398 1.00 87.88 84 ALA A CA 1
ATOM 611 C C . ALA A 1 84 ? -0.983 8.432 6.501 1.00 87.88 84 ALA A C 1
ATOM 613 O O . ALA A 1 84 ? -1.318 8.388 7.684 1.00 87.88 84 ALA A O 1
ATOM 614 N N . GLN A 1 85 ? 0.139 9.052 6.118 1.00 88.62 85 GLN A N 1
ATOM 615 C CA . GLN A 1 85 ? 1.042 9.709 7.068 1.00 88.62 85 GLN A CA 1
ATOM 616 C C . GLN A 1 85 ? 0.359 10.863 7.818 1.00 88.62 85 GLN A C 1
ATOM 618 O O . GLN A 1 85 ? 0.544 10.999 9.022 1.00 88.62 85 GLN A O 1
ATOM 623 N N . GLY A 1 86 ? -0.485 11.646 7.141 1.00 92.31 86 GLY A N 1
ATOM 624 C CA . GLY A 1 86 ? -1.240 12.726 7.777 1.00 92.31 86 GLY A CA 1
ATOM 625 C C . GLY A 1 86 ? -2.251 12.214 8.807 1.00 92.31 86 GLY A C 1
ATOM 626 O O . GLY A 1 86 ? -2.427 12.841 9.851 1.00 92.31 86 GLY A O 1
ATOM 627 N N . ILE A 1 87 ? -2.874 11.053 8.560 1.00 94.50 87 ILE A N 1
ATOM 628 C CA . ILE A 1 87 ? -3.724 10.388 9.561 1.00 94.50 87 ILE A CA 1
ATOM 629 C C . ILE A 1 87 ? -2.887 9.968 10.772 1.00 94.50 87 ILE A C 1
ATOM 631 O O . ILE A 1 87 ? -3.261 10.281 11.902 1.00 94.50 87 ILE A O 1
ATOM 635 N N . TYR A 1 88 ? -1.748 9.307 10.546 1.00 94.69 88 TYR A N 1
ATOM 636 C CA . TYR A 1 88 ? -0.848 8.897 11.624 1.00 94.69 88 TYR A CA 1
ATOM 637 C C . TYR A 1 88 ? -0.422 10.088 12.492 1.00 94.69 88 TYR A C 1
ATOM 639 O O . TYR A 1 88 ? -0.537 10.038 13.716 1.00 94.69 88 TYR A O 1
ATOM 647 N N . ASP A 1 89 ? 0.012 11.182 11.861 1.00 95.25 89 ASP A N 1
ATOM 648 C CA . ASP A 1 89 ? 0.454 12.392 12.555 1.00 95.25 89 ASP A CA 1
ATOM 649 C C . ASP A 1 89 ? -0.688 13.042 13.343 1.00 95.25 89 ASP A C 1
ATOM 651 O O . ASP A 1 89 ? -0.476 13.512 14.462 1.00 95.25 89 ASP A O 1
ATOM 655 N N . ARG A 1 90 ? -1.919 13.012 12.815 1.00 95.50 90 ARG A N 1
ATOM 656 C CA . ARG A 1 90 ? -3.111 13.475 13.537 1.00 95.50 90 ARG A CA 1
ATOM 657 C C . ARG A 1 90 ? -3.389 12.622 14.773 1.00 95.50 90 ARG A C 1
ATOM 659 O O . ARG A 1 90 ? -3.630 13.182 15.840 1.00 95.50 90 ARG A O 1
ATOM 666 N N . ILE A 1 91 ? -3.365 11.294 14.653 1.00 96.38 91 ILE A N 1
ATOM 667 C CA . ILE A 1 91 ? -3.575 10.375 15.785 1.00 96.38 91 ILE A CA 1
ATOM 668 C C . ILE A 1 91 ? -2.497 10.605 16.849 1.00 96.38 91 ILE A C 1
ATOM 670 O O . ILE A 1 91 ? -2.809 10.803 18.025 1.00 96.38 91 ILE A O 1
ATOM 674 N N . LYS A 1 92 ? -1.231 10.678 16.428 1.00 96.31 92 LYS A N 1
ATOM 675 C CA . LYS A 1 92 ? -0.103 10.956 17.316 1.00 96.31 92 LYS A CA 1
ATOM 676 C C . LYS A 1 92 ? -0.255 12.296 18.036 1.00 96.31 92 LYS A C 1
ATOM 678 O O . LYS A 1 92 ? -0.120 12.347 19.254 1.00 96.31 92 LYS A O 1
ATOM 683 N N . ALA A 1 93 ? -0.618 13.359 17.322 1.00 97.25 93 ALA A N 1
ATOM 684 C CA . ALA A 1 93 ? -0.834 14.672 17.922 1.00 97.25 93 ALA A CA 1
ATOM 685 C C . ALA A 1 93 ? -1.963 14.666 18.971 1.00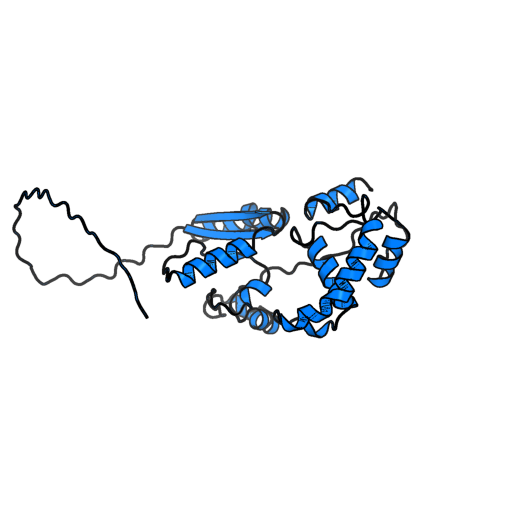 97.25 93 ALA A C 1
ATOM 687 O O . ALA A 1 93 ? -1.861 15.359 19.982 1.00 97.25 93 ALA A O 1
ATOM 688 N N . GLN A 1 94 ? -3.027 13.878 18.768 1.00 97.00 94 GLN A N 1
ATOM 689 C CA . GLN A 1 94 ? -4.095 13.727 19.764 1.00 97.00 94 GLN A CA 1
ATOM 690 C C . GLN A 1 94 ? -3.608 13.021 21.031 1.00 97.00 94 GLN A C 1
ATOM 692 O O . GLN A 1 94 ? -3.938 13.466 22.135 1.00 97.00 94 GLN A O 1
ATOM 697 N N . LYS A 1 95 ? -2.783 11.977 20.881 1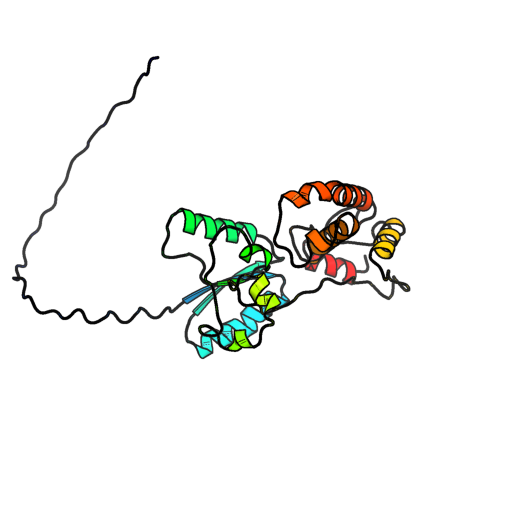.00 96.12 95 LYS A N 1
ATOM 698 C CA . LYS A 1 95 ? -2.120 11.322 22.012 1.00 96.12 95 LYS A CA 1
ATOM 699 C C . LYS A 1 95 ? -1.198 12.289 22.757 1.00 96.12 95 LYS A C 1
ATOM 701 O O . LYS A 1 95 ? -1.301 12.393 23.977 1.00 96.12 95 LYS A O 1
ATOM 706 N N . ASP A 1 96 ? -0.340 13.010 22.040 1.00 96.62 96 ASP A N 1
ATOM 707 C CA . ASP A 1 96 ? 0.619 13.957 22.625 1.00 96.62 96 ASP A CA 1
ATOM 708 C C . ASP A 1 96 ? -0.092 15.111 23.358 1.00 96.62 96 ASP A C 1
ATOM 710 O O . ASP A 1 96 ? 0.395 15.610 24.372 1.00 96.62 96 ASP A O 1
ATOM 714 N N . ALA A 1 97 ? -1.284 15.497 22.892 1.00 97.44 97 ALA A N 1
ATOM 715 C CA . ALA A 1 97 ? -2.155 16.466 23.555 1.00 97.44 97 ALA A CA 1
ATOM 716 C C . ALA A 1 97 ? -2.929 15.895 24.763 1.00 97.44 97 ALA A C 1
ATOM 718 O O . ALA A 1 97 ? -3.679 16.631 25.405 1.00 97.44 97 ALA A O 1
ATOM 719 N N . GLY A 1 98 ? -2.785 14.602 25.071 1.00 96.00 98 GLY A N 1
ATOM 720 C CA . GLY A 1 98 ? -3.473 13.942 26.182 1.00 96.00 98 GLY A CA 1
ATOM 721 C C . GLY A 1 98 ? -4.985 13.819 25.988 1.00 96.00 98 GLY A C 1
ATOM 722 O O . GLY A 1 98 ? -5.723 13.767 26.974 1.00 96.00 98 GLY A O 1
ATOM 723 N N . LYS A 1 99 ? -5.473 13.807 24.739 1.00 94.62 99 LYS A N 1
ATOM 724 C CA . LYS A 1 99 ? -6.904 13.637 24.474 1.00 94.62 99 LYS A CA 1
ATOM 725 C C . LYS A 1 99 ? -7.375 12.243 24.895 1.00 94.62 99 LYS A C 1
ATOM 727 O O . LYS A 1 99 ? -6.746 11.236 24.581 1.00 94.62 99 LYS A O 1
ATOM 732 N N . THR A 1 100 ? -8.542 12.196 25.530 1.00 88.44 100 THR A N 1
ATOM 733 C CA . THR A 1 100 ? -9.251 10.956 25.894 1.00 88.44 100 THR A CA 1
ATOM 734 C C . THR A 1 100 ? -10.374 10.595 24.921 1.00 88.44 100 THR A C 1
ATOM 736 O O . THR A 1 100 ? -10.911 9.498 24.995 1.00 88.44 100 THR A O 1
ATOM 739 N N . GLN A 1 101 ? -10.725 11.516 24.023 1.00 89.06 101 GLN A N 1
ATOM 740 C CA . GLN A 1 101 ? -11.704 11.346 22.951 1.00 89.06 101 GLN A CA 1
ATOM 741 C C . GLN A 1 101 ? -10.999 11.662 21.638 1.00 89.06 101 GLN A C 1
ATOM 743 O O . GLN A 1 101 ? -10.393 12.733 21.510 1.00 89.06 101 GLN A O 1
ATOM 748 N N . TRP A 1 102 ? -10.977 10.693 20.730 1.00 92.88 102 TRP A N 1
ATOM 749 C CA . TRP A 1 102 ? -10.171 10.745 19.516 1.00 92.88 102 TRP A CA 1
ATOM 750 C C . TRP A 1 102 ? -11.069 10.954 18.305 1.00 92.88 102 TRP A C 1
ATOM 752 O O . TRP A 1 102 ? -12.177 10.447 18.246 1.00 92.88 102 TRP A O 1
ATOM 762 N N . ASP A 1 103 ? -10.573 11.701 17.323 1.00 93.44 103 ASP A N 1
ATOM 763 C CA . ASP A 1 103 ? -11.350 12.012 16.118 1.00 93.44 103 ASP A CA 1
ATOM 764 C C . ASP A 1 103 ? -11.528 10.816 15.146 1.00 93.44 103 ASP A C 1
ATOM 766 O O . ASP A 1 103 ? -12.165 10.977 14.108 1.00 93.44 103 ASP A O 1
ATOM 770 N N . ILE A 1 104 ? -10.878 9.672 15.396 1.00 95.62 104 ILE A N 1
ATOM 771 C CA . ILE A 1 104 ? -10.864 8.488 14.520 1.00 95.62 104 ILE A CA 1
ATOM 772 C C . ILE A 1 104 ? -10.959 7.244 15.403 1.00 95.62 104 ILE A C 1
ATOM 774 O O . ILE A 1 104 ? -10.079 7.035 16.239 1.00 95.62 104 ILE A O 1
ATOM 778 N N . ASP A 1 105 ? -11.974 6.413 15.168 1.00 95.25 105 ASP A N 1
ATOM 779 C CA . ASP A 1 105 ? -12.206 5.179 15.929 1.00 95.25 105 ASP A CA 1
ATOM 780 C C . ASP A 1 105 ? -11.568 3.967 15.250 1.00 95.25 105 ASP A C 1
ATOM 782 O O . ASP A 1 105 ? -10.950 3.119 15.892 1.00 95.25 105 ASP A O 1
ATOM 786 N N . LEU A 1 106 ? -11.703 3.893 13.922 1.00 95.44 106 LEU A N 1
ATOM 787 C CA . LEU A 1 106 ? -11.135 2.829 13.107 1.00 95.44 106 LEU A CA 1
ATOM 788 C C . LEU A 1 106 ? -10.321 3.433 11.971 1.00 95.44 106 LEU A C 1
ATOM 790 O O . LEU A 1 106 ? -10.791 4.294 11.226 1.00 95.44 106 LEU A O 1
ATOM 794 N N . TRP A 1 107 ? -9.102 2.935 11.809 1.00 95.62 107 TRP A N 1
ATOM 795 C CA . TRP A 1 107 ? -8.259 3.277 10.678 1.00 95.62 107 TRP A CA 1
ATOM 796 C C . TRP A 1 107 ? -7.776 2.006 9.998 1.00 95.62 107 TRP A C 1
ATOM 798 O O . TRP A 1 107 ? -7.170 1.153 10.644 1.00 95.62 107 TRP A O 1
ATOM 808 N N . GLU A 1 108 ? -8.045 1.892 8.701 1.00 93.62 108 GLU A N 1
ATOM 809 C CA . GLU A 1 108 ? -7.426 0.916 7.815 1.00 93.62 108 GLU A CA 1
ATOM 810 C C . GLU A 1 108 ? -6.177 1.520 7.164 1.00 93.62 108 GLU A C 1
ATOM 812 O O . GLU A 1 108 ? -6.257 2.523 6.449 1.00 93.62 108 GLU A O 1
ATOM 817 N N . SER A 1 109 ? -5.031 0.871 7.367 1.00 90.12 109 SER A N 1
ATOM 818 C CA . SER A 1 109 ? -3.767 1.249 6.743 1.00 90.12 109 SER A CA 1
ATOM 819 C C . SER A 1 109 ? -2.836 0.056 6.536 1.00 90.12 109 SER A C 1
ATOM 821 O O . SER A 1 109 ? -3.133 -1.069 6.947 1.00 90.12 109 SER A O 1
ATOM 823 N N . ASP A 1 110 ? -1.681 0.313 5.925 1.00 87.00 110 ASP A N 1
ATOM 824 C CA . ASP A 1 110 ? -0.620 -0.673 5.778 1.00 87.00 110 ASP A CA 1
ATOM 825 C C . ASP A 1 110 ? -0.048 -1.074 7.135 1.00 87.00 110 ASP A C 1
ATOM 827 O O . ASP A 1 110 ? 0.111 -0.266 8.056 1.00 87.00 110 ASP A O 1
ATOM 831 N N . THR A 1 111 ? 0.334 -2.344 7.242 1.00 87.06 111 THR A N 1
ATOM 832 C CA . THR A 1 111 ? 0.787 -2.959 8.494 1.00 87.06 111 THR A CA 1
ATOM 833 C C . THR A 1 111 ? 1.967 -2.223 9.136 1.00 87.06 111 THR A C 1
ATOM 835 O O . THR A 1 111 ? 2.090 -2.218 10.358 1.00 87.06 111 THR A O 1
ATOM 838 N N . GLY A 1 112 ? 2.800 -1.548 8.333 1.00 85.06 112 GLY A N 1
ATOM 839 C CA . GLY A 1 112 ? 3.951 -0.777 8.804 1.00 85.06 112 GLY A CA 1
ATOM 840 C C . GLY A 1 112 ? 3.604 0.402 9.722 1.00 85.06 112 GLY A C 1
ATOM 841 O O . GLY A 1 112 ? 4.445 0.790 10.531 1.00 85.06 112 GLY A O 1
ATOM 842 N N . TYR A 1 113 ? 2.388 0.959 9.656 1.00 89.56 113 TYR A N 1
ATOM 843 C CA . TYR A 1 113 ? 1.969 2.036 10.565 1.00 89.56 113 TYR A CA 1
ATOM 844 C C . TYR A 1 113 ? 1.734 1.540 11.995 1.00 89.56 113 TYR A C 1
ATOM 846 O O . TYR A 1 113 ? 2.060 2.250 12.945 1.00 89.56 113 TYR A O 1
ATOM 854 N N . TYR A 1 114 ? 1.246 0.309 12.160 1.00 90.44 114 TYR A N 1
ATOM 855 C CA . TYR A 1 114 ? 0.945 -0.276 13.474 1.00 90.44 114 TYR A CA 1
ATOM 856 C C . TYR A 1 114 ? 2.190 -0.810 14.195 1.00 90.44 114 TYR A C 1
ATOM 858 O O . TYR A 1 114 ? 2.158 -1.042 15.402 1.00 90.44 114 TYR A O 1
ATOM 866 N N . THR A 1 115 ? 3.301 -0.983 13.471 1.00 88.12 115 THR A N 1
ATOM 867 C CA . THR A 1 115 ? 4.590 -1.437 14.022 1.00 88.12 115 THR A CA 1
ATOM 868 C C . THR A 1 115 ? 5.525 -0.301 14.421 1.00 88.12 115 THR A C 1
ATOM 870 O O . THR A 1 115 ? 6.651 -0.552 14.850 1.00 88.12 115 THR A O 1
ATOM 873 N N . ARG A 1 116 ? 5.098 0.952 14.239 1.00 88.94 116 ARG A N 1
ATOM 874 C CA . ARG A 1 116 ? 5.882 2.129 14.619 1.00 88.94 116 ARG A CA 1
ATOM 875 C C . ARG A 1 116 ? 6.043 2.220 16.144 1.00 88.94 116 ARG A C 1
ATOM 877 O O . ARG A 1 116 ? 5.250 1.637 16.884 1.00 88.94 116 ARG A O 1
ATOM 884 N N . PRO A 1 117 ? 7.077 2.933 16.630 1.00 87.44 117 PRO A N 1
ATOM 885 C CA . PRO A 1 117 ? 7.389 2.981 18.058 1.00 87.44 117 PRO A CA 1
ATOM 886 C C . PRO A 1 117 ? 6.349 3.734 18.899 1.00 87.44 117 PRO A C 1
ATOM 888 O O . PRO A 1 117 ? 6.318 3.552 20.115 1.00 87.44 117 PRO A O 1
ATOM 891 N N . ASP A 1 118 ? 5.507 4.574 18.287 1.00 91.31 118 ASP A N 1
ATOM 892 C CA . ASP A 1 118 ? 4.468 5.292 19.019 1.00 91.31 118 ASP A CA 1
ATOM 893 C C . ASP A 1 118 ? 3.323 4.335 19.402 1.00 91.31 118 ASP A C 1
ATOM 895 O O . ASP A 1 118 ? 2.739 3.640 18.571 1.00 91.31 118 ASP A O 1
ATOM 899 N N . ASP A 1 119 ? 2.971 4.312 20.684 1.00 91.19 119 ASP A N 1
ATOM 900 C CA . ASP A 1 119 ? 1.892 3.468 21.204 1.00 91.19 119 ASP A CA 1
ATOM 901 C C . ASP A 1 119 ? 0.501 4.090 20.945 1.00 91.19 119 ASP A C 1
ATOM 903 O O . ASP A 1 119 ? -0.084 4.732 21.814 1.00 91.19 119 ASP A O 1
ATOM 907 N N . LEU A 1 120 ? 0.026 4.013 19.701 1.00 94.69 120 LEU A N 1
ATOM 908 C CA . LEU A 1 120 ? -1.183 4.717 19.243 1.00 94.69 120 LEU A CA 1
ATOM 909 C C . LEU A 1 120 ? -2.436 3.841 19.143 1.00 94.69 120 LEU A C 1
ATOM 911 O O . LEU A 1 120 ? -3.524 4.373 18.967 1.00 94.69 120 LEU A O 1
ATOM 915 N N . PHE A 1 121 ? -2.302 2.519 19.206 1.00 95.00 121 PHE A N 1
ATOM 916 C CA . PHE A 1 121 ? -3.368 1.595 18.819 1.00 95.00 121 PHE A CA 1
ATOM 917 C C . PHE A 1 121 ? -3.678 0.608 19.935 1.00 95.00 121 PHE A C 1
ATOM 919 O O . PHE A 1 121 ? -2.772 0.125 20.617 1.00 95.00 121 PHE A O 1
ATOM 926 N N . LEU A 1 122 ? -4.959 0.271 20.073 1.00 93.88 122 LEU A N 1
ATOM 927 C CA . LEU A 1 122 ? -5.411 -0.758 20.999 1.00 93.88 122 LEU A CA 1
ATOM 928 C C . LEU A 1 122 ? -4.912 -2.132 20.553 1.00 93.88 122 LEU A C 1
ATOM 930 O O . LEU A 1 122 ? -4.905 -2.451 19.363 1.00 93.88 122 LEU A O 1
ATOM 934 N N . GLN A 1 123 ? -4.533 -2.959 21.524 1.00 95.44 123 GLN A N 1
ATOM 935 C CA . GLN A 1 123 ? -4.302 -4.371 21.264 1.00 95.44 123 GLN A CA 1
ATOM 936 C C . GLN A 1 123 ? -5.639 -5.105 21.170 1.00 95.44 123 GLN A C 1
ATOM 938 O O . GLN A 1 123 ? -6.546 -4.861 21.961 1.00 95.44 123 GLN A O 1
ATOM 943 N N . VAL A 1 124 ? -5.736 -6.015 20.209 1.00 95.00 124 VAL A N 1
ATOM 944 C CA . VAL A 1 124 ? -6.884 -6.887 19.981 1.00 95.00 124 VAL A CA 1
ATOM 945 C C . VAL A 1 124 ? -6.482 -8.336 20.186 1.00 95.00 124 VAL A C 1
ATOM 947 O O . VAL A 1 124 ? -5.352 -8.742 19.913 1.00 95.00 124 VAL A O 1
ATOM 950 N N . SER A 1 125 ? -7.421 -9.147 20.644 1.00 95.38 125 SER A N 1
ATOM 951 C CA . SER A 1 125 ? -7.185 -10.562 20.888 1.00 95.38 125 SER A CA 1
ATOM 952 C C . SER A 1 125 ? -8.405 -11.410 20.520 1.00 95.38 125 SER A C 1
ATOM 954 O O . SER A 1 125 ? -9.497 -10.879 20.298 1.00 95.38 125 SER A O 1
ATOM 956 N N . PRO A 1 126 ? -8.272 -12.748 20.483 1.00 95.81 126 PRO A N 1
ATOM 957 C CA . PRO A 1 126 ? -9.416 -13.630 20.289 1.00 95.81 126 PRO A CA 1
ATOM 958 C C . PRO A 1 126 ? -10.511 -13.520 21.361 1.00 95.81 126 PRO A C 1
ATOM 960 O O . PRO A 1 126 ? -11.616 -13.993 21.114 1.00 95.81 126 PRO A O 1
ATOM 963 N N . THR A 1 127 ? -10.251 -12.926 22.534 1.00 95.81 127 THR A N 1
ATOM 964 C CA . THR A 1 127 ? -11.325 -12.663 23.509 1.00 95.81 127 THR A CA 1
ATOM 965 C C . THR A 1 127 ? -12.195 -11.485 23.089 1.00 95.81 127 THR A C 1
ATOM 967 O O . THR A 1 127 ? -13.393 -11.508 23.349 1.00 95.81 127 THR A O 1
ATOM 970 N N . ASP A 1 128 ? -11.613 -10.502 22.399 1.00 93.31 128 ASP A N 1
ATOM 971 C CA . ASP A 1 128 ? -12.324 -9.330 21.878 1.00 93.31 128 ASP A CA 1
ATOM 972 C C . ASP A 1 128 ? -13.000 -9.663 20.541 1.00 93.31 128 ASP A C 1
ATOM 974 O O . ASP A 1 128 ? -14.152 -9.315 20.293 1.00 93.31 128 ASP A O 1
ATOM 978 N N . ILE A 1 129 ? -12.277 -10.380 19.673 1.00 95.62 129 ILE A N 1
ATOM 979 C CA . ILE A 1 129 ? -12.706 -10.740 18.320 1.00 95.62 129 ILE A CA 1
ATOM 980 C C . ILE A 1 129 ? -12.418 -12.235 18.102 1.00 95.62 129 ILE A C 1
ATOM 982 O O . ILE A 1 129 ? -11.338 -12.592 17.622 1.00 95.62 129 ILE A O 1
ATOM 986 N N . PRO A 1 130 ? -13.379 -13.142 18.379 1.00 96.50 130 PRO A N 1
ATOM 987 C CA . PRO A 1 130 ? -13.162 -14.595 18.335 1.00 96.50 130 PRO A CA 1
ATOM 988 C C . PRO A 1 130 ? -12.564 -15.128 17.030 1.00 96.50 130 PRO A C 1
ATOM 990 O O . PRO A 1 130 ? -11.783 -16.082 17.037 1.00 96.50 130 PRO A O 1
ATOM 993 N N . ASN A 1 131 ? -12.876 -14.495 15.896 1.00 95.88 131 ASN A N 1
ATOM 994 C CA . ASN A 1 131 ? -12.343 -14.888 14.592 1.00 95.88 131 ASN A CA 1
ATOM 995 C C . ASN A 1 131 ? -10.834 -14.633 14.432 1.00 95.88 131 ASN A C 1
ATOM 997 O O . ASN A 1 131 ? -10.237 -15.245 13.550 1.00 95.88 131 ASN A O 1
ATOM 1001 N N . LEU A 1 132 ? -10.192 -13.831 15.292 1.00 96.44 132 LEU A N 1
ATOM 1002 C CA . LEU A 1 132 ? -8.731 -13.684 15.293 1.00 96.44 132 LEU A CA 1
ATOM 1003 C C . LEU A 1 132 ? -8.011 -15.005 15.590 1.00 96.44 132 LEU A C 1
ATOM 1005 O O . LEU A 1 132 ? -6.891 -15.194 15.131 1.00 96.44 132 LEU A O 1
ATOM 1009 N N . SER A 1 133 ? -8.671 -15.964 16.250 1.00 96.19 133 SER A N 1
ATOM 1010 C CA . SER A 1 133 ? -8.142 -17.328 16.427 1.00 96.19 133 SER A CA 1
ATOM 1011 C C . SER A 1 133 ? -7.877 -18.073 15.109 1.00 96.19 133 SER A C 1
ATOM 1013 O O . SER A 1 133 ? -7.138 -19.055 15.099 1.00 96.19 133 SER A O 1
ATOM 1015 N N . LYS A 1 134 ? -8.467 -17.613 13.997 1.00 96.00 134 LYS A N 1
ATOM 1016 C CA . LYS A 1 134 ? -8.287 -18.181 12.652 1.00 96.00 134 LYS A CA 1
ATOM 1017 C C . LYS A 1 134 ? -7.165 -17.503 11.864 1.00 96.00 134 LYS A C 1
ATOM 1019 O O . LYS A 1 134 ? -6.812 -17.985 10.790 1.00 96.00 134 LYS A O 1
ATOM 1024 N N . VAL A 1 135 ? -6.630 -16.383 12.352 1.00 94.62 135 VAL A N 1
ATOM 1025 C CA . VAL A 1 135 ? -5.554 -15.649 11.678 1.00 94.62 135 VAL A CA 1
ATOM 1026 C C . VAL A 1 135 ? -4.212 -16.298 12.035 1.00 94.62 135 VAL A C 1
ATOM 1028 O O . VAL A 1 135 ? -3.975 -16.586 13.211 1.00 94.62 135 VAL A O 1
ATOM 1031 N N . PRO A 1 136 ? -3.308 -16.532 11.064 1.00 93.56 136 PRO A N 1
ATOM 1032 C CA . PRO A 1 136 ? -1.986 -17.071 11.357 1.00 93.56 136 PRO A CA 1
ATOM 1033 C C . PRO A 1 136 ? -1.241 -16.222 12.391 1.00 93.56 136 PRO A C 1
ATOM 1035 O O . PRO A 1 136 ? -1.119 -15.005 12.244 1.00 93.56 136 PRO A O 1
ATOM 1038 N N . LYS A 1 137 ? -0.684 -16.879 13.415 1.00 93.25 137 LYS A N 1
ATOM 1039 C CA . LYS A 1 137 ? 0.057 -16.212 14.494 1.00 93.25 137 LYS A CA 1
ATOM 1040 C C . LYS A 1 137 ? 1.156 -15.256 13.992 1.00 93.25 137 LYS A C 1
ATOM 1042 O O . LYS A 1 137 ? 1.187 -14.135 14.489 1.00 93.25 137 LYS A O 1
ATOM 1047 N N . PRO A 1 138 ? 1.990 -15.607 12.988 1.00 91.44 138 PRO A N 1
ATOM 1048 C CA . PRO A 1 138 ? 2.996 -14.677 12.469 1.00 91.44 138 PRO A CA 1
ATOM 1049 C C . PRO A 1 138 ? 2.412 -13.361 11.935 1.00 91.44 138 PRO A C 1
ATOM 1051 O O . PRO A 1 138 ? 3.044 -12.318 12.057 1.00 91.44 138 PRO A O 1
ATOM 1054 N N . THR A 1 139 ? 1.198 -13.385 11.377 1.00 90.88 139 THR A N 1
ATOM 1055 C CA . THR A 1 139 ? 0.523 -12.182 10.871 1.00 90.88 139 THR A CA 1
ATOM 1056 C C . THR A 1 139 ? 0.085 -11.265 12.012 1.00 90.88 139 THR A C 1
ATOM 1058 O O . THR A 1 139 ? 0.264 -10.053 11.920 1.00 90.88 139 THR A O 1
ATOM 1061 N N . LEU A 1 140 ? -0.454 -11.830 13.097 1.00 93.06 140 LEU A N 1
ATOM 1062 C CA . LEU A 1 140 ? -0.844 -11.064 14.287 1.00 93.06 140 LEU A CA 1
ATOM 1063 C C . LEU A 1 140 ? 0.374 -10.526 15.047 1.00 93.06 140 LEU A C 1
ATOM 1065 O O . LEU A 1 140 ? 0.377 -9.370 15.471 1.00 93.06 140 LEU A O 1
ATOM 1069 N N . ASP A 1 141 ? 1.422 -11.343 15.166 1.00 91.81 141 ASP A N 1
ATOM 1070 C CA . ASP A 1 141 ? 2.680 -10.955 15.804 1.00 91.81 141 ASP A CA 1
ATOM 1071 C C . ASP A 1 141 ? 3.354 -9.806 15.049 1.00 91.81 141 ASP A C 1
ATOM 1073 O O . ASP A 1 141 ? 3.833 -8.867 15.684 1.00 91.81 141 ASP A O 1
ATOM 1077 N N . PHE A 1 142 ? 3.337 -9.836 13.708 1.00 89.88 142 PHE A N 1
ATOM 1078 C CA . PHE A 1 142 ? 3.903 -8.767 12.884 1.00 89.88 142 PHE A CA 1
ATOM 1079 C C . PHE A 1 142 ? 3.289 -7.408 13.227 1.00 89.88 142 PHE A C 1
ATOM 1081 O O . PHE A 1 142 ? 4.020 -6.450 13.441 1.00 89.88 142 PHE A O 1
ATOM 1088 N N . VAL A 1 143 ? 1.961 -7.328 13.359 1.00 91.44 143 VAL A N 1
ATOM 1089 C CA . VAL A 1 143 ? 1.259 -6.091 13.746 1.00 91.44 143 VAL A CA 1
ATOM 1090 C C . VAL A 1 143 ? 1.191 -5.878 15.261 1.00 91.44 143 VAL A C 1
ATOM 1092 O O . VAL A 1 143 ? 0.432 -5.031 15.720 1.00 91.44 143 VAL A O 1
ATOM 1095 N N . GLN A 1 144 ? 1.945 -6.639 16.061 1.00 92.94 144 GLN A N 1
ATOM 1096 C CA . GLN A 1 144 ? 1.961 -6.559 17.530 1.00 92.94 144 GLN A CA 1
ATOM 1097 C C . GLN A 1 144 ? 0.568 -6.684 18.178 1.00 92.94 144 GLN A C 1
ATOM 1099 O O . GLN A 1 144 ? 0.318 -6.113 19.243 1.00 92.94 144 GLN A O 1
ATOM 1104 N N . ASN A 1 145 ? -0.345 -7.415 17.532 1.00 94.81 145 ASN A N 1
ATOM 1105 C CA . ASN A 1 145 ? -1.765 -7.493 17.884 1.00 94.81 145 ASN A CA 1
ATOM 1106 C C . ASN A 1 145 ? -2.489 -6.132 17.909 1.00 94.81 145 ASN A C 1
ATOM 1108 O O . ASN A 1 145 ? -3.514 -6.013 18.560 1.00 94.81 145 ASN A O 1
ATOM 1112 N N . L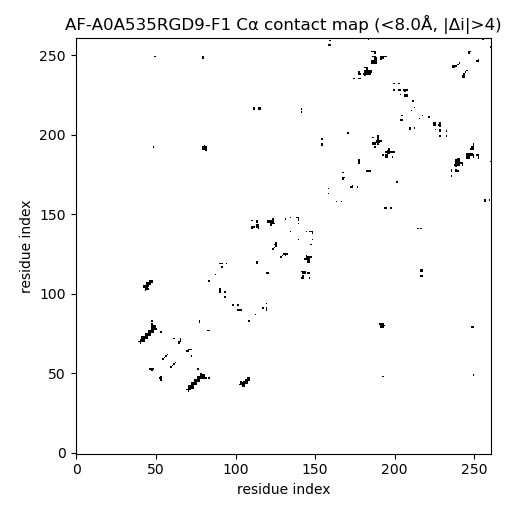YS A 1 146 ? -1.989 -5.098 17.223 1.00 95.44 146 LYS A N 1
ATOM 1113 C CA . LYS A 1 146 ? -2.574 -3.742 17.188 1.00 95.44 146 LYS A CA 1
ATOM 1114 C C . LYS A 1 146 ? -3.503 -3.489 15.994 1.00 95.44 146 LYS A C 1
ATOM 1116 O O . LYS A 1 146 ? -3.934 -2.362 15.768 1.00 95.44 146 LYS A O 1
ATOM 1121 N N . ALA A 1 147 ? -3.774 -4.518 15.195 1.00 94.38 147 ALA A N 1
ATOM 1122 C CA . ALA A 1 147 ? -4.612 -4.430 14.006 1.00 94.38 147 ALA A CA 1
ATOM 1123 C C . ALA A 1 147 ? -5.312 -5.763 13.721 1.00 94.38 147 ALA A C 1
ATOM 1125 O O . ALA A 1 147 ? -4.851 -6.825 14.146 1.00 94.38 147 ALA A O 1
ATOM 1126 N N . VAL A 1 148 ? -6.401 -5.700 12.952 1.00 94.94 148 VAL A N 1
ATOM 1127 C CA . VAL A 1 148 ? -7.139 -6.865 12.445 1.00 94.94 148 VAL A CA 1
ATOM 1128 C C . VAL A 1 148 ? -6.802 -7.052 10.960 1.00 94.94 148 VAL A C 1
ATOM 1130 O O . VAL A 1 148 ? -7.275 -6.272 10.130 1.00 94.94 148 VAL A O 1
ATOM 1133 N N . PRO A 1 149 ? -5.993 -8.061 10.585 1.00 92.31 149 PRO A N 1
ATOM 1134 C CA . PRO A 1 149 ? -5.685 -8.330 9.184 1.00 92.31 149 PRO A CA 1
ATOM 1135 C C . PRO A 1 149 ? -6.930 -8.830 8.451 1.00 92.31 149 PRO A C 1
ATOM 1137 O O . PRO A 1 149 ? -7.589 -9.760 8.916 1.00 92.31 149 PRO A O 1
ATOM 1140 N N . TYR A 1 150 ? -7.234 -8.244 7.295 1.00 90.12 150 TYR A N 1
ATOM 1141 C CA . TYR A 1 150 ? -8.450 -8.588 6.549 1.00 90.12 150 TYR A CA 1
ATOM 1142 C C . TYR A 1 150 ? -8.234 -8.752 5.033 1.00 90.12 150 TYR A C 1
ATOM 1144 O O . TYR A 1 150 ? -9.014 -9.438 4.374 1.00 90.12 150 TYR A O 1
ATOM 1152 N N . ARG A 1 151 ? -7.167 -8.163 4.478 1.00 88.62 151 ARG A N 1
ATOM 1153 C CA . ARG A 1 151 ? -6.797 -8.250 3.059 1.00 88.62 151 ARG A CA 1
ATOM 1154 C C . ARG A 1 151 ? -5.282 -8.380 2.914 1.00 88.62 151 ARG A C 1
ATOM 1156 O O . ARG A 1 151 ? -4.535 -7.745 3.650 1.00 88.62 151 ARG A O 1
ATOM 1163 N N . GLY A 1 152 ? -4.853 -9.155 1.920 1.00 85.31 152 GLY A N 1
ATOM 1164 C CA . GLY A 1 152 ? -3.517 -9.071 1.331 1.00 85.31 152 GLY A CA 1
ATOM 1165 C C . GLY A 1 152 ? -3.622 -8.577 -0.111 1.00 85.31 152 GLY A C 1
ATOM 1166 O O . GLY A 1 152 ? -4.480 -9.048 -0.856 1.00 85.31 152 GLY A O 1
ATOM 1167 N N . SER A 1 153 ? -2.772 -7.625 -0.488 1.00 83.00 153 SER A N 1
ATOM 1168 C CA . SER A 1 153 ? -2.662 -7.126 -1.862 1.00 83.00 153 SER A CA 1
ATOM 1169 C C . SER A 1 153 ? -1.362 -7.628 -2.491 1.00 83.00 153 SER A C 1
ATOM 1171 O O . SER A 1 153 ? -0.371 -7.852 -1.797 1.00 83.00 153 SER A O 1
ATOM 1173 N N . SER A 1 154 ? -1.349 -7.810 -3.808 1.00 85.69 154 SER A N 1
ATOM 1174 C CA . SER A 1 154 ? -0.135 -8.136 -4.561 1.00 85.69 154 SER A CA 1
ATOM 1175 C C . SER A 1 154 ? -0.057 -7.266 -5.802 1.00 85.69 154 SER A C 1
ATOM 1177 O O . SER A 1 154 ? -1.054 -7.087 -6.500 1.00 85.69 154 SER A O 1
ATOM 1179 N N . VAL A 1 155 ? 1.133 -6.735 -6.065 1.00 87.94 155 VAL A N 1
ATOM 1180 C CA . VAL A 1 155 ? 1.436 -5.999 -7.291 1.00 87.94 155 VAL A CA 1
ATOM 1181 C C . VAL A 1 155 ? 2.024 -6.975 -8.296 1.00 87.94 155 VAL A C 1
ATOM 1183 O O . VAL A 1 155 ? 2.874 -7.798 -7.957 1.00 87.94 155 VAL A O 1
ATOM 1186 N N . VAL A 1 156 ? 1.543 -6.894 -9.532 1.00 90.81 156 VAL A N 1
ATOM 1187 C CA . VAL A 1 156 ? 1.930 -7.787 -10.625 1.00 90.81 156 VAL A CA 1
ATOM 1188 C C . VAL A 1 156 ? 2.373 -6.980 -11.838 1.00 90.81 156 VAL A C 1
ATOM 1190 O O . VAL A 1 156 ? 1.981 -5.826 -12.006 1.00 90.81 156 VAL A O 1
ATOM 1193 N N . LEU A 1 157 ? 3.167 -7.604 -12.708 1.00 94.12 157 LEU A N 1
ATOM 1194 C CA . LEU A 1 157 ? 3.494 -7.039 -14.013 1.00 94.12 15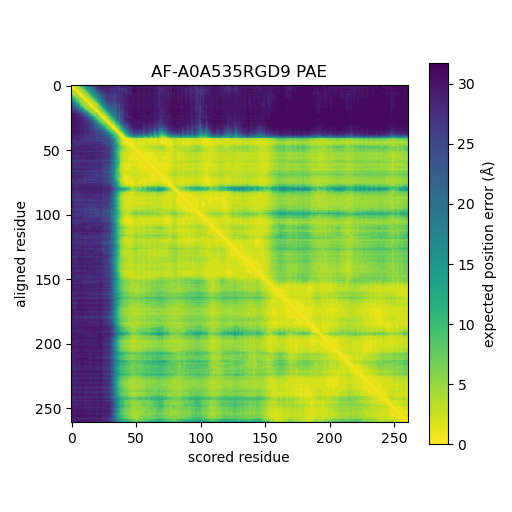7 LEU A CA 1
ATOM 1195 C C . LEU A 1 157 ? 2.304 -7.230 -14.961 1.00 94.12 157 LEU A C 1
ATOM 1197 O O . LEU A 1 157 ? 2.081 -8.323 -15.481 1.00 94.12 157 LEU A O 1
ATOM 1201 N N . ALA A 1 158 ? 1.547 -6.160 -15.189 1.00 94.00 158 ALA A N 1
ATOM 1202 C CA . ALA A 1 158 ? 0.538 -6.118 -16.239 1.00 94.00 158 ALA A CA 1
ATOM 1203 C C . ALA A 1 158 ? 1.189 -5.762 -17.587 1.00 94.00 158 ALA A C 1
ATOM 1205 O O . ALA A 1 158 ? 2.101 -4.937 -17.644 1.00 94.00 158 ALA A O 1
ATOM 1206 N N . TYR A 1 159 ? 0.728 -6.381 -18.676 1.00 95.81 159 TYR A N 1
ATOM 1207 C CA . TYR A 1 159 ? 1.245 -6.130 -20.022 1.00 95.81 159 TYR A CA 1
ATOM 1208 C C . TYR A 1 159 ? 0.153 -6.303 -21.080 1.00 95.81 159 TYR A C 1
ATOM 1210 O O . TYR A 1 159 ? -0.821 -7.026 -20.880 1.00 95.81 159 TYR A O 1
ATOM 1218 N N . ASN A 1 160 ? 0.332 -5.640 -22.223 1.00 95.88 160 ASN A N 1
ATOM 1219 C CA . ASN A 1 160 ? -0.531 -5.810 -23.385 1.00 95.88 160 ASN A CA 1
ATOM 1220 C C . ASN A 1 160 ? -0.002 -6.977 -24.233 1.00 95.88 160 ASN A C 1
ATOM 1222 O O . ASN A 1 160 ? 1.041 -6.856 -24.882 1.00 95.88 160 ASN A O 1
ATOM 1226 N N .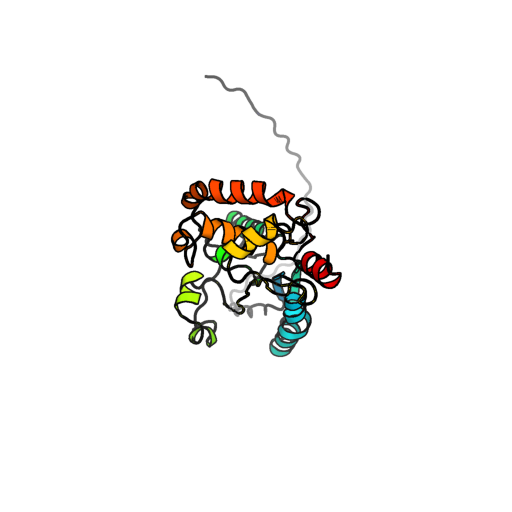 SER A 1 161 ? -0.717 -8.102 -24.228 1.00 95.44 161 SER A N 1
ATOM 1227 C CA . SER A 1 161 ? -0.324 -9.330 -24.933 1.00 95.44 161 SER A CA 1
ATOM 1228 C C . SER A 1 161 ? -0.266 -9.185 -26.453 1.00 95.44 161 SER A C 1
ATOM 1230 O O . SER A 1 161 ? 0.500 -9.897 -27.096 1.00 95.44 161 SER A O 1
ATOM 1232 N N . ASP A 1 162 ? -1.000 -8.232 -27.034 1.00 94.75 162 ASP A N 1
ATOM 1233 C CA . ASP A 1 162 ? -0.962 -7.964 -28.478 1.00 94.75 162 ASP A CA 1
ATOM 1234 C C . ASP A 1 162 ? 0.323 -7.229 -28.891 1.00 94.75 162 ASP A C 1
ATOM 1236 O O . ASP A 1 162 ? 0.656 -7.142 -30.075 1.00 94.75 162 ASP A O 1
ATOM 1240 N N . LYS A 1 163 ? 1.039 -6.654 -27.917 1.00 93.25 163 LYS A N 1
ATOM 1241 C CA . LYS A 1 163 ? 2.266 -5.871 -28.123 1.00 93.25 163 LYS A CA 1
ATOM 1242 C C . LYS A 1 163 ? 3.509 -6.558 -27.572 1.00 93.25 163 LYS A C 1
ATOM 1244 O O . LYS A 1 163 ? 4.597 -6.349 -28.103 1.00 93.25 163 LYS A O 1
ATOM 1249 N N . VAL A 1 164 ? 3.363 -7.369 -26.527 1.00 95.69 164 VAL A N 1
ATOM 1250 C CA . VAL A 1 164 ? 4.476 -8.014 -25.824 1.00 95.69 164 VAL A CA 1
ATOM 1251 C C . VAL A 1 164 ? 4.263 -9.524 -25.809 1.00 95.69 164 VAL A C 1
ATOM 1253 O O . VAL A 1 164 ? 3.656 -10.072 -24.895 1.00 95.69 164 VAL A O 1
ATOM 1256 N N . ALA A 1 165 ? 4.786 -10.202 -26.833 1.00 94.94 165 ALA A N 1
ATOM 1257 C CA . ALA A 1 165 ? 4.646 -11.653 -26.979 1.00 94.94 165 ALA A CA 1
ATOM 1258 C C . ALA A 1 165 ? 5.450 -12.448 -25.934 1.00 94.94 165 ALA A C 1
ATOM 1260 O O . ALA A 1 165 ? 5.008 -13.497 -25.479 1.00 94.94 165 ALA A O 1
ATOM 1261 N N . ASN A 1 166 ? 6.625 -11.939 -25.549 1.00 95.62 166 ASN A N 1
ATOM 1262 C CA . ASN A 1 166 ? 7.514 -12.559 -24.565 1.00 95.62 166 ASN A CA 1
ATOM 1263 C C . ASN A 1 166 ? 7.722 -11.583 -23.395 1.00 95.62 166 ASN A C 1
ATOM 1265 O O . ASN A 1 166 ? 8.718 -10.852 -23.388 1.00 95.62 166 ASN A O 1
ATOM 1269 N N . PRO A 1 167 ? 6.765 -11.486 -22.455 1.00 96.12 167 PRO A N 1
ATOM 1270 C CA . PRO A 1 167 ? 6.886 -10.575 -21.326 1.00 96.12 167 PRO A CA 1
ATOM 1271 C C . PRO A 1 167 ? 8.029 -11.009 -20.391 1.00 96.12 167 PRO A C 1
ATOM 1273 O O . PRO A 1 167 ? 8.250 -12.214 -20.219 1.00 96.12 167 PRO A O 1
ATOM 1276 N N . PRO A 1 168 ? 8.738 -10.058 -19.757 1.00 97.31 168 PRO A N 1
ATOM 1277 C CA . PRO A 1 168 ? 9.770 -10.360 -18.768 1.00 97.31 168 PRO A CA 1
ATOM 1278 C C . PRO A 1 168 ? 9.265 -11.279 -17.652 1.00 97.31 168 PRO A C 1
ATOM 1280 O O . PRO A 1 168 ? 8.178 -11.064 -17.119 1.00 97.31 168 PRO A O 1
ATOM 1283 N N . GLN A 1 169 ? 10.056 -12.292 -17.296 1.00 95.88 169 GLN A N 1
ATOM 1284 C CA . GLN A 1 169 ? 9.688 -13.283 -16.272 1.00 95.88 169 GLN A CA 1
ATOM 1285 C C . GLN A 1 169 ? 10.384 -13.037 -14.932 1.00 95.88 169 GLN A C 1
ATOM 1287 O O . GLN A 1 169 ? 9.957 -13.552 -13.900 1.00 95.88 169 GLN A O 1
ATOM 1292 N N . THR A 1 170 ? 11.449 -12.239 -14.934 1.00 95.06 170 THR A N 1
ATOM 1293 C CA . THR A 1 170 ? 12.173 -11.844 -13.730 1.00 95.06 170 THR A CA 1
ATOM 1294 C C . THR A 1 170 ? 12.271 -10.330 -13.636 1.00 95.06 170 THR A C 1
ATOM 1296 O O . THR A 1 170 ? 12.098 -9.605 -14.619 1.00 95.06 170 THR A O 1
ATOM 1299 N N . TYR A 1 171 ? 12.580 -9.835 -12.439 1.00 94.06 171 TYR A N 1
ATOM 1300 C CA . TYR A 1 171 ? 12.795 -8.407 -12.240 1.00 94.06 171 TYR A CA 1
ATOM 1301 C C . TYR A 1 171 ? 13.997 -7.886 -13.050 1.00 94.06 171 TYR A C 1
ATOM 1303 O O . TYR A 1 171 ? 13.962 -6.778 -13.579 1.00 94.06 171 TYR A O 1
ATOM 1311 N N . ASP A 1 172 ? 15.030 -8.709 -13.237 1.00 95.81 172 ASP A N 1
ATOM 1312 C CA . ASP A 1 172 ? 16.209 -8.346 -14.033 1.00 95.81 172 ASP A CA 1
ATOM 1313 C C . ASP A 1 172 ? 15.907 -8.310 -15.532 1.00 95.81 172 ASP A C 1
ATOM 1315 O O . ASP A 1 172 ? 16.348 -7.388 -16.232 1.00 95.81 172 ASP A O 1
ATOM 1319 N N . ASP A 1 173 ? 15.084 -9.244 -16.012 1.00 97.50 173 ASP A N 1
ATOM 1320 C CA . ASP A 1 173 ? 14.559 -9.199 -17.376 1.00 97.50 173 ASP A CA 1
ATOM 1321 C C . ASP A 1 173 ? 13.695 -7.954 -17.577 1.00 97.50 173 ASP A C 1
ATOM 1323 O O . ASP A 1 173 ? 13.775 -7.321 -18.627 1.00 97.50 173 ASP A O 1
ATOM 1327 N N . LEU A 1 174 ? 12.905 -7.562 -16.570 1.00 97.50 174 LEU A N 1
ATOM 1328 C CA . LEU A 1 174 ? 12.064 -6.370 -16.640 1.00 97.50 174 LEU A CA 1
ATOM 1329 C C . LEU A 1 174 ? 12.919 -5.108 -16.780 1.00 97.50 174 LEU A C 1
ATOM 1331 O O . LEU A 1 174 ? 12.697 -4.322 -17.696 1.00 97.50 174 LEU A O 1
ATOM 1335 N N . LEU A 1 175 ? 13.941 -4.930 -15.939 1.00 97.56 175 LEU A N 1
ATOM 1336 C CA . LEU A 1 175 ? 14.847 -3.779 -16.034 1.00 97.56 175 LEU A CA 1
ATOM 1337 C C . LEU A 1 175 ? 15.591 -3.735 -17.377 1.00 97.56 175 LEU A C 1
ATOM 1339 O O . LEU A 1 175 ? 15.825 -2.653 -17.923 1.00 97.56 175 LEU A O 1
ATOM 1343 N N . THR A 1 176 ? 15.955 -4.899 -17.918 1.00 97.81 176 THR A N 1
ATOM 1344 C CA . THR A 1 176 ? 16.567 -5.016 -19.250 1.00 97.81 176 THR A CA 1
ATOM 1345 C C . THR A 1 176 ? 15.578 -4.625 -20.346 1.00 97.81 176 THR A C 1
ATOM 1347 O O . THR A 1 176 ? 15.908 -3.827 -21.225 1.00 97.81 176 THR A O 1
ATOM 1350 N N . TRP A 1 177 ? 14.347 -5.125 -20.263 1.00 98.12 177 TRP A N 1
ATOM 1351 C CA . TRP A 1 177 ? 13.282 -4.834 -21.213 1.00 98.12 177 TRP A CA 1
ATOM 1352 C C . TRP A 1 177 ? 12.922 -3.348 -21.228 1.00 98.12 177 TRP A C 1
ATOM 1354 O O . TRP A 1 177 ? 12.806 -2.778 -22.308 1.00 98.12 177 TRP A O 1
ATOM 1364 N N . ILE A 1 178 ? 12.833 -2.696 -20.064 1.00 97.88 178 ILE A N 1
ATOM 1365 C CA . ILE A 1 178 ? 12.549 -1.256 -19.953 1.00 97.88 178 ILE A CA 1
ATOM 1366 C C . ILE A 1 178 ? 13.596 -0.438 -20.716 1.00 97.88 178 ILE A C 1
ATOM 1368 O O . ILE A 1 178 ? 13.250 0.436 -21.505 1.00 97.88 178 ILE A O 1
ATOM 1372 N N . LYS A 1 179 ? 14.885 -0.747 -20.530 1.00 97.19 179 LYS A N 1
ATOM 1373 C CA . LYS A 1 179 ? 15.980 -0.045 -21.221 1.00 97.19 179 LYS A CA 1
ATOM 1374 C C . LYS A 1 179 ? 15.971 -0.283 -22.731 1.00 97.19 179 LYS A C 1
ATOM 1376 O O . LYS A 1 179 ? 16.318 0.614 -23.491 1.00 97.19 179 LYS A O 1
ATOM 1381 N N . ALA A 1 180 ? 15.598 -1.488 -23.161 1.00 97.50 180 ALA A N 1
ATOM 1382 C CA . ALA A 1 180 ? 15.509 -1.840 -24.576 1.00 97.50 180 ALA A CA 1
ATOM 1383 C C . ALA A 1 180 ? 14.260 -1.260 -25.267 1.00 97.50 180 ALA A C 1
ATOM 1385 O O . ALA A 1 180 ? 14.250 -1.130 -26.489 1.00 97.50 180 ALA A O 1
ATOM 1386 N N . ASN A 1 181 ? 13.226 -0.901 -24.501 1.00 96.81 181 ASN A N 1
ATOM 1387 C CA . ASN A 1 181 ? 11.939 -0.415 -24.998 1.00 96.81 181 ASN A CA 1
ATOM 1388 C C . ASN A 1 181 ? 11.582 0.931 -24.338 1.00 96.81 181 ASN A C 1
ATOM 1390 O O . ASN A 1 181 ? 10.625 1.005 -23.559 1.00 96.81 181 ASN A O 1
ATOM 1394 N N . PRO A 1 182 ? 12.345 2.005 -24.617 1.00 97.00 182 PRO A N 1
ATOM 1395 C CA . PRO A 1 182 ? 12.146 3.289 -23.958 1.00 97.00 182 PRO A CA 1
ATOM 1396 C C . PRO A 1 182 ? 10.729 3.825 -24.193 1.00 97.00 182 PRO A C 1
ATOM 1398 O O . PRO A 1 182 ? 10.218 3.824 -25.314 1.00 97.00 182 PRO A O 1
ATOM 1401 N N . GLY A 1 183 ? 10.092 4.285 -23.117 1.00 96.12 183 GLY A N 1
ATOM 1402 C CA . GLY A 1 183 ? 8.741 4.837 -23.130 1.00 96.12 183 GLY A CA 1
ATOM 1403 C C . GLY A 1 183 ? 7.614 3.805 -23.028 1.00 96.12 183 GLY A C 1
ATOM 1404 O O . GLY A 1 183 ? 6.459 4.213 -23.008 1.00 96.12 183 GLY A O 1
ATOM 1405 N N . LYS A 1 184 ? 7.922 2.500 -22.954 1.00 96.12 184 LYS A N 1
ATOM 1406 C CA . LYS A 1 184 ? 6.931 1.400 -22.972 1.00 96.12 184 LYS A CA 1
ATOM 1407 C C . LYS A 1 184 ? 6.639 0.761 -21.622 1.00 96.12 184 LYS A C 1
ATOM 1409 O O . LYS A 1 184 ? 5.967 -0.263 -21.550 1.00 96.12 184 LYS A O 1
ATOM 1414 N N . PHE A 1 185 ? 7.143 1.357 -20.550 1.00 96.94 185 PHE A N 1
ATOM 1415 C CA . PHE A 1 185 ? 6.868 0.932 -19.187 1.00 96.94 185 PHE A CA 1
ATOM 1416 C C . PHE A 1 185 ? 6.551 2.135 -18.309 1.00 96.94 185 PHE A C 1
ATOM 1418 O O . PHE A 1 185 ? 7.226 3.164 -18.396 1.00 96.94 185 PHE A O 1
ATOM 1425 N N . ALA A 1 186 ? 5.560 1.985 -17.437 1.00 95.62 186 ALA A N 1
ATOM 1426 C CA . ALA A 1 186 ? 5.158 3.001 -16.480 1.00 95.62 186 ALA A CA 1
ATOM 1427 C C . ALA A 1 186 ? 4.849 2.372 -15.118 1.00 95.62 186 ALA A C 1
ATOM 1429 O O . ALA A 1 186 ? 4.366 1.245 -15.030 1.00 95.62 186 ALA A O 1
ATOM 1430 N N . TYR A 1 187 ? 5.084 3.150 -14.069 1.00 95.19 187 TYR A N 1
ATOM 1431 C CA . TYR A 1 187 ? 4.537 2.953 -12.730 1.00 95.19 187 TYR A CA 1
ATOM 1432 C C . TYR A 1 187 ? 4.127 4.330 -12.194 1.00 95.19 187 TYR A C 1
ATOM 1434 O O . TYR A 1 187 ? 4.702 5.336 -12.611 1.00 95.19 187 TYR A O 1
ATOM 1442 N N . ASN A 1 188 ? 3.124 4.404 -11.318 1.00 91.56 188 ASN A N 1
ATOM 1443 C CA . ASN A 1 188 ? 2.665 5.673 -10.740 1.00 91.56 188 ASN A CA 1
ATOM 1444 C C . ASN A 1 188 ? 3.705 6.303 -9.809 1.00 91.56 188 ASN A C 1
ATOM 1446 O O . ASN A 1 188 ? 4.650 5.645 -9.389 1.00 91.56 188 ASN A O 1
ATOM 1450 N N . GLU A 1 189 ? 3.520 7.567 -9.426 1.00 89.56 189 GLU A N 1
ATOM 1451 C CA . GLU A 1 189 ? 4.423 8.201 -8.458 1.00 89.56 189 GLU A CA 1
ATOM 1452 C C . GLU A 1 189 ? 4.482 7.335 -7.180 1.00 89.56 189 GLU A C 1
ATOM 1454 O O . GLU A 1 189 ? 3.413 7.023 -6.643 1.00 89.56 189 GLU A O 1
ATOM 1459 N N . PRO A 1 190 ? 5.674 6.947 -6.675 1.00 87.50 190 PRO A N 1
ATOM 1460 C CA . PRO A 1 190 ? 5.797 5.960 -5.594 1.00 87.50 190 PRO A CA 1
ATOM 1461 C C . PRO A 1 190 ? 5.043 6.287 -4.300 1.00 87.50 190 PRO A C 1
ATOM 1463 O O . PRO A 1 190 ? 4.721 5.391 -3.534 1.00 87.50 190 PRO A O 1
ATOM 1466 N N . SER A 1 191 ? 4.752 7.564 -4.051 1.00 81.00 191 SER A N 1
ATOM 1467 C CA . SER A 1 191 ? 3.996 8.053 -2.890 1.00 81.00 191 SER A CA 1
ATOM 1468 C C . SER A 1 191 ? 2.467 8.000 -3.074 1.00 81.00 191 SER A C 1
ATOM 1470 O O . SER A 1 191 ? 1.729 8.341 -2.151 1.00 81.00 191 SER A O 1
ATOM 1472 N N . THR A 1 192 ? 1.984 7.619 -4.262 1.00 77.19 192 THR A N 1
ATOM 1473 C CA . THR A 1 192 ? 0.579 7.764 -4.692 1.00 77.19 192 THR A CA 1
ATOM 1474 C C . THR A 1 192 ? -0.085 6.444 -5.085 1.00 77.19 192 THR A C 1
ATOM 1476 O O . THR A 1 192 ? -1.059 6.445 -5.834 1.00 77.19 192 THR A O 1
ATOM 1479 N N . GLY A 1 193 ? 0.447 5.302 -4.644 1.00 76.81 193 GLY A N 1
ATOM 1480 C CA . GLY A 1 193 ? -0.217 4.012 -4.832 1.00 76.81 193 GLY A CA 1
ATOM 1481 C C . GLY A 1 193 ? 0.726 2.823 -4.978 1.00 76.81 193 GLY A C 1
ATOM 1482 O O . GLY A 1 193 ? 1.908 2.980 -5.296 1.00 76.81 193 GLY A O 1
ATOM 1483 N N . GLY A 1 194 ? 0.142 1.634 -4.808 1.00 81.19 194 GLY A N 1
ATOM 1484 C CA . GLY A 1 194 ? 0.852 0.357 -4.705 1.00 81.19 194 GLY A CA 1
ATOM 1485 C C . GLY A 1 194 ? 1.780 0.005 -5.868 1.00 81.19 194 GLY A C 1
ATOM 1486 O O . GLY A 1 194 ? 2.836 -0.572 -5.647 1.00 81.19 194 GLY A O 1
ATOM 1487 N N . SER A 1 195 ? 1.452 0.342 -7.120 1.00 87.44 195 SER A N 1
ATOM 1488 C CA . SER A 1 195 ? 2.320 -0.086 -8.235 1.00 87.44 195 SER A CA 1
ATOM 1489 C C . SER A 1 195 ? 3.676 0.629 -8.203 1.00 87.44 195 SER A C 1
ATOM 1491 O O . SER A 1 195 ? 4.719 0.012 -8.428 1.00 87.44 195 SER A O 1
ATOM 1493 N N . GLY A 1 196 ? 3.667 1.924 -7.883 1.00 91.06 196 GLY A N 1
ATOM 1494 C CA . GLY A 1 196 ? 4.871 2.728 -7.726 1.00 91.06 196 GLY A CA 1
ATOM 1495 C C . GLY A 1 196 ? 5.665 2.397 -6.466 1.00 91.06 196 GLY A C 1
ATOM 1496 O O . GLY A 1 196 ? 6.893 2.295 -6.548 1.00 91.06 196 GLY A O 1
ATOM 1497 N N . ASP A 1 197 ? 4.994 2.190 -5.325 1.00 88.50 197 ASP A N 1
ATOM 1498 C CA . ASP A 1 197 ? 5.682 1.786 -4.090 1.00 88.50 197 ASP A CA 1
ATOM 1499 C C . ASP A 1 197 ? 6.412 0.447 -4.271 1.00 88.50 197 ASP A C 1
ATOM 1501 O O . ASP A 1 197 ? 7.599 0.334 -3.951 1.00 88.50 197 ASP A O 1
ATOM 1505 N N . ALA A 1 198 ? 5.759 -0.525 -4.909 1.00 90.94 198 ALA A N 1
ATOM 1506 C CA . ALA A 1 198 ? 6.261 -1.878 -5.021 1.00 90.94 198 ALA A CA 1
ATOM 1507 C C . ALA A 1 198 ? 7.431 -1.944 -5.994 1.00 90.94 198 ALA A C 1
ATOM 1509 O O . ALA A 1 198 ? 8.377 -2.695 -5.761 1.00 90.94 198 ALA A O 1
ATOM 1510 N N . PHE A 1 199 ? 7.416 -1.125 -7.051 1.00 94.75 199 PHE A N 1
ATOM 1511 C CA . PHE A 1 199 ? 8.550 -1.014 -7.964 1.00 94.75 199 PHE A CA 1
ATOM 1512 C C . PHE A 1 199 ? 9.793 -0.463 -7.248 1.00 94.75 199 PHE A C 1
ATOM 1514 O O . PHE A 1 199 ? 10.892 -1.002 -7.390 1.00 94.75 199 PHE A O 1
ATOM 1521 N N . VAL A 1 200 ? 9.637 0.566 -6.409 1.00 93.81 200 VAL A N 1
ATOM 1522 C CA . VAL A 1 200 ? 10.755 1.102 -5.614 1.00 93.81 200 VAL A CA 1
ATOM 1523 C C . VAL A 1 200 ? 11.228 0.091 -4.566 1.00 93.81 200 VAL A C 1
ATOM 1525 O O . VAL A 1 200 ? 12.433 -0.121 -4.433 1.00 93.81 200 VAL A O 1
ATOM 1528 N N . ILE A 1 201 ? 10.315 -0.589 -3.869 1.00 91.94 201 ILE A N 1
ATOM 1529 C CA . ILE A 1 201 ? 10.655 -1.641 -2.898 1.00 91.94 201 ILE A CA 1
ATOM 1530 C C . ILE A 1 201 ? 11.401 -2.799 -3.578 1.00 91.94 201 ILE A C 1
ATOM 1532 O O . ILE A 1 201 ? 12.412 -3.269 -3.056 1.00 91.94 201 ILE A O 1
ATOM 1536 N N . ALA A 1 202 ? 10.981 -3.222 -4.771 1.00 93.50 202 ALA A N 1
ATOM 1537 C CA . ALA A 1 202 ? 11.673 -4.257 -5.537 1.00 93.50 202 ALA A CA 1
ATOM 1538 C C . ALA A 1 202 ? 13.093 -3.825 -5.948 1.00 93.50 202 ALA A C 1
ATOM 1540 O O . ALA A 1 202 ? 14.023 -4.634 -5.903 1.00 93.50 202 ALA A O 1
ATOM 1541 N N . MET A 1 203 ? 13.307 -2.540 -6.266 1.00 95.44 203 MET A N 1
ATOM 1542 C CA . MET A 1 203 ? 14.660 -1.997 -6.448 1.00 95.44 203 MET A CA 1
ATOM 1543 C C . MET A 1 203 ? 15.482 -2.074 -5.158 1.00 95.44 203 MET A C 1
ATOM 1545 O O . MET A 1 203 ? 16.642 -2.478 -5.211 1.00 95.44 203 MET A O 1
ATOM 1549 N N . LEU A 1 204 ? 14.905 -1.748 -3.998 1.00 94.19 204 LEU A N 1
ATOM 1550 C CA . LEU A 1 204 ? 15.602 -1.903 -2.717 1.00 94.19 204 LEU A CA 1
ATOM 1551 C C . LEU A 1 204 ? 16.004 -3.362 -2.474 1.00 94.19 204 LEU A C 1
ATOM 1553 O O . LEU A 1 204 ? 17.151 -3.620 -2.123 1.00 94.19 204 LEU A O 1
ATOM 1557 N N . TYR A 1 205 ? 15.114 -4.322 -2.736 1.00 92.88 205 TYR A N 1
ATOM 1558 C CA . TYR A 1 205 ? 15.410 -5.753 -2.586 1.00 92.88 205 TYR A CA 1
ATOM 1559 C C . TYR A 1 205 ? 16.499 -6.244 -3.538 1.00 92.88 205 TYR A C 1
ATOM 1561 O O . TYR A 1 205 ? 17.241 -7.161 -3.200 1.00 92.88 205 TYR A O 1
ATOM 1569 N N . LYS A 1 206 ? 16.613 -5.639 -4.724 1.00 93.25 206 LYS A N 1
ATOM 1570 C CA . LYS A 1 206 ? 17.669 -5.965 -5.685 1.00 93.25 206 LYS A CA 1
ATOM 1571 C C . LYS A 1 206 ? 19.041 -5.441 -5.255 1.00 93.25 206 LYS A C 1
ATOM 1573 O O . LYS A 1 206 ? 20.048 -6.100 -5.503 1.00 93.25 206 LYS A O 1
ATOM 1578 N N . TYR A 1 207 ? 19.091 -4.237 -4.689 1.00 93.56 207 TYR A N 1
ATOM 1579 C CA . TYR A 1 207 ? 20.343 -3.526 -4.399 1.00 93.56 207 TYR A CA 1
ATOM 1580 C C . TYR A 1 207 ? 20.765 -3.582 -2.924 1.00 93.56 207 TYR A C 1
ATOM 1582 O O . TYR A 1 207 ? 21.827 -3.073 -2.572 1.00 93.56 207 TYR A O 1
ATOM 1590 N N . SER A 1 208 ? 19.963 -4.213 -2.071 1.00 93.12 208 SER A N 1
ATOM 1591 C CA . SER A 1 208 ? 20.212 -4.382 -0.643 1.00 93.12 208 SER A CA 1
ATOM 1592 C C . SER A 1 208 ? 19.836 -5.800 -0.196 1.00 93.12 208 SER A C 1
ATOM 1594 O O . SER A 1 208 ? 19.265 -6.581 -0.952 1.00 93.12 208 SER A O 1
ATOM 1596 N N . ASP A 1 209 ? 20.180 -6.159 1.039 1.00 90.69 209 ASP A N 1
ATOM 1597 C CA . ASP A 1 209 ? 19.843 -7.468 1.600 1.00 90.69 209 ASP A CA 1
ATOM 1598 C C . ASP A 1 209 ? 18.340 -7.546 1.893 1.00 90.69 209 ASP A C 1
ATOM 1600 O O . ASP A 1 209 ? 17.841 -6.913 2.824 1.00 90.69 209 ASP A O 1
ATOM 1604 N N . TYR A 1 210 ? 17.631 -8.352 1.103 1.00 90.19 210 TYR A N 1
ATOM 1605 C CA . TYR A 1 210 ? 16.201 -8.633 1.236 1.00 90.19 210 TYR A CA 1
ATOM 1606 C C . TYR A 1 210 ? 15.767 -8.954 2.676 1.00 90.19 210 TYR A C 1
ATOM 1608 O O . TYR A 1 210 ? 14.715 -8.488 3.127 1.00 90.19 210 TYR A O 1
ATOM 1616 N N . ASN A 1 211 ? 16.594 -9.690 3.429 1.00 91.69 211 ASN A N 1
ATOM 1617 C CA . ASN A 1 211 ? 16.261 -10.129 4.786 1.00 91.69 211 ASN A CA 1
ATOM 1618 C C . ASN A 1 211 ? 16.189 -8.976 5.794 1.00 91.69 211 ASN A C 1
ATOM 1620 O O . ASN A 1 211 ? 15.584 -9.126 6.853 1.00 91.69 211 ASN A O 1
ATOM 1624 N N . LYS A 1 212 ? 16.755 -7.809 5.463 1.00 89.94 212 LYS A N 1
ATOM 1625 C CA . LYS A 1 212 ? 16.630 -6.592 6.277 1.00 89.94 212 LYS A CA 1
ATOM 1626 C C . LYS A 1 212 ? 15.232 -5.980 6.230 1.00 89.94 212 LYS A C 1
ATOM 1628 O O . LYS A 1 212 ? 14.925 -5.140 7.073 1.00 89.94 212 LYS A O 1
ATOM 1633 N N . TYR A 1 213 ? 14.414 -6.364 5.250 1.00 87.56 213 TYR A N 1
ATOM 1634 C CA . TYR A 1 213 ? 13.121 -5.738 4.979 1.00 87.56 213 TYR A CA 1
ATOM 1635 C C . TYR A 1 213 ? 11.956 -6.712 5.105 1.00 87.56 213 TYR A C 1
ATOM 1637 O O . TYR A 1 213 ? 10.923 -6.368 5.676 1.00 87.56 213 TYR A O 1
ATOM 1645 N N . VAL A 1 214 ? 12.090 -7.925 4.562 1.00 85.56 214 VAL A N 1
ATOM 1646 C CA . VAL A 1 214 ? 10.979 -8.879 4.535 1.00 85.56 214 VAL A CA 1
ATOM 1647 C C . VAL A 1 214 ? 10.563 -9.258 5.952 1.00 85.56 214 VAL A C 1
ATOM 1649 O O . VAL A 1 214 ? 11.374 -9.721 6.753 1.00 85.56 214 VAL A O 1
ATOM 1652 N N . THR A 1 215 ? 9.283 -9.079 6.282 1.00 81.00 215 THR A N 1
ATOM 1653 C CA . THR A 1 215 ? 8.725 -9.376 7.618 1.00 81.00 215 THR A CA 1
ATOM 1654 C C . THR A 1 215 ? 9.448 -8.695 8.790 1.00 81.00 215 THR A C 1
ATOM 1656 O O . THR A 1 215 ? 9.211 -9.053 9.941 1.00 81.00 215 THR A O 1
ATOM 1659 N N . GLN A 1 216 ? 10.296 -7.699 8.522 1.00 84.06 216 GLN A N 1
ATOM 1660 C CA . GLN A 1 216 ? 10.982 -6.921 9.544 1.00 84.06 216 GLN A CA 1
ATOM 1661 C C . GLN A 1 216 ? 10.266 -5.583 9.752 1.00 84.06 216 GLN A C 1
ATOM 1663 O O . GLN A 1 216 ? 9.713 -5.023 8.800 1.00 84.06 216 GLN A O 1
ATOM 1668 N N . PRO A 1 217 ? 10.269 -5.040 10.980 1.00 80.62 217 PRO A N 1
ATOM 1669 C CA . PRO A 1 217 ? 9.831 -3.672 11.201 1.00 80.62 217 PRO A CA 1
ATOM 1670 C C . PRO A 1 217 ? 10.766 -2.689 10.488 1.00 80.62 217 PRO A C 1
ATOM 1672 O O . PRO A 1 217 ? 11.930 -2.984 10.205 1.00 80.62 217 PRO A O 1
ATOM 1675 N N . PHE A 1 218 ? 10.263 -1.481 10.242 1.00 83.12 218 PHE A N 1
ATOM 1676 C CA . PHE A 1 218 ? 11.082 -0.395 9.714 1.00 83.12 218 PHE A CA 1
ATOM 1677 C C . PHE A 1 218 ? 12.306 -0.122 10.610 1.00 83.12 218 PHE A C 1
ATOM 1679 O O . PHE A 1 218 ? 12.198 -0.069 11.836 1.00 83.12 218 PHE A O 1
ATOM 1686 N N . SER A 1 219 ? 13.462 0.106 9.982 1.00 85.50 219 SER A N 1
ATOM 1687 C CA . SER A 1 219 ? 14.708 0.479 10.651 1.00 85.50 219 SER A CA 1
ATOM 1688 C C . SER A 1 219 ? 15.445 1.540 9.842 1.00 85.50 219 SER A C 1
ATOM 1690 O O . SER A 1 219 ? 15.934 1.261 8.748 1.00 85.50 219 SER A O 1
ATOM 1692 N N . ALA A 1 220 ? 15.597 2.737 10.417 1.00 88.81 220 ALA A N 1
ATOM 1693 C CA . ALA A 1 220 ? 16.333 3.843 9.794 1.00 88.81 220 ALA A CA 1
ATOM 1694 C C . ALA A 1 220 ? 17.800 3.485 9.483 1.00 88.81 220 ALA A C 1
ATOM 1696 O O . ALA A 1 220 ? 18.421 4.043 8.585 1.00 88.81 220 ALA A O 1
ATOM 1697 N N . SER A 1 221 ? 18.373 2.501 10.185 1.00 90.31 221 SER A N 1
ATOM 1698 C CA . SER A 1 221 ? 19.744 2.045 9.922 1.00 90.31 221 SER A CA 1
ATOM 1699 C C . SER A 1 221 ? 19.924 1.357 8.562 1.00 90.31 221 SER A C 1
ATOM 1701 O O . SER A 1 221 ? 21.058 1.268 8.087 1.00 90.31 221 SER A O 1
ATOM 1703 N N . ASN A 1 222 ? 18.829 0.902 7.939 1.00 91.00 222 ASN A N 1
ATOM 1704 C CA . ASN A 1 222 ? 18.836 0.301 6.606 1.00 91.00 222 ASN A CA 1
ATOM 1705 C C . ASN A 1 222 ? 18.866 1.361 5.493 1.00 91.00 222 ASN A C 1
ATOM 1707 O O . ASN A 1 222 ? 19.232 1.034 4.369 1.00 91.00 222 ASN A O 1
ATOM 1711 N N . GLU A 1 223 ? 18.530 2.624 5.784 1.00 91.25 223 GLU A N 1
ATOM 1712 C CA . GLU A 1 223 ? 18.427 3.693 4.774 1.00 91.25 223 GLU A CA 1
ATOM 1713 C C . GLU A 1 223 ? 19.739 3.940 4.026 1.00 91.25 223 GLU A C 1
ATOM 1715 O O . GLU A 1 223 ? 19.742 4.234 2.834 1.00 91.25 223 GLU A O 1
ATOM 1720 N N . LYS A 1 224 ? 20.874 3.736 4.703 1.00 89.62 224 LYS A N 1
ATOM 1721 C CA . LYS A 1 224 ? 22.215 3.835 4.107 1.00 89.62 224 LYS A CA 1
ATOM 1722 C C . LYS A 1 224 ? 22.443 2.867 2.936 1.00 89.62 224 LYS A C 1
ATOM 1724 O O . LYS A 1 224 ? 23.370 3.064 2.160 1.00 89.62 224 LYS A O 1
ATOM 1729 N N . ASP A 1 225 ? 21.632 1.814 2.827 1.00 88.50 225 ASP A N 1
ATOM 1730 C CA . ASP A 1 225 ? 21.739 0.821 1.762 1.00 88.50 225 ASP A CA 1
ATOM 1731 C C . ASP A 1 225 ? 20.900 1.208 0.522 1.00 88.50 225 ASP A C 1
ATOM 1733 O O . ASP A 1 225 ? 20.911 0.491 -0.479 1.00 88.50 225 ASP A O 1
ATOM 1737 N N . TRP A 1 226 ? 20.148 2.318 0.563 1.00 94.62 226 TRP A N 1
ATOM 1738 C CA . TRP A 1 226 ? 19.181 2.689 -0.483 1.00 94.62 226 TRP A CA 1
ATOM 1739 C C . TRP A 1 226 ? 19.798 3.471 -1.645 1.00 94.62 226 TRP A C 1
ATOM 1741 O O . TRP A 1 226 ? 19.224 3.507 -2.737 1.00 94.62 226 TRP A O 1
ATOM 1751 N N . ASP A 1 227 ? 20.982 4.057 -1.452 1.00 95.62 227 ASP A N 1
ATOM 1752 C CA . ASP A 1 227 ? 21.636 4.923 -2.440 1.00 95.62 227 ASP A CA 1
ATOM 1753 C C . ASP A 1 227 ? 21.818 4.240 -3.800 1.00 95.62 227 ASP A C 1
ATOM 1755 O O . ASP A 1 227 ? 21.552 4.840 -4.845 1.00 95.62 227 ASP A O 1
ATOM 1759 N N . ALA A 1 228 ? 22.211 2.963 -3.804 1.00 94.94 228 ALA A N 1
ATOM 1760 C CA . ALA A 1 228 ? 22.397 2.197 -5.033 1.00 94.94 228 ALA A CA 1
ATOM 1761 C C . ALA A 1 228 ? 21.074 1.986 -5.793 1.00 94.94 228 ALA A C 1
ATOM 1763 O O . ALA A 1 228 ? 21.030 2.147 -7.016 1.00 94.94 228 ALA A O 1
ATOM 1764 N N . ALA A 1 229 ? 19.984 1.696 -5.076 1.00 95.81 229 ALA A N 1
ATOM 1765 C CA . ALA A 1 229 ? 18.659 1.551 -5.669 1.00 95.81 229 ALA A CA 1
ATOM 1766 C C . ALA A 1 229 ? 18.162 2.877 -6.259 1.00 95.81 229 ALA A C 1
ATOM 1768 O O . ALA A 1 229 ? 17.689 2.912 -7.396 1.00 95.81 229 ALA A O 1
ATOM 1769 N N . PHE A 1 230 ? 18.318 3.986 -5.529 1.00 96.06 230 PHE A N 1
ATOM 1770 C CA . PHE A 1 230 ? 17.913 5.307 -6.010 1.00 96.06 230 PHE A CA 1
ATOM 1771 C C . PHE A 1 230 ? 18.758 5.793 -7.188 1.00 96.06 230 PHE A C 1
ATOM 1773 O O . PHE A 1 230 ? 18.221 6.407 -8.110 1.00 96.06 230 PHE A O 1
ATOM 1780 N N . ALA A 1 231 ? 20.060 5.501 -7.207 1.00 97.12 231 ALA A N 1
ATOM 1781 C CA . ALA A 1 231 ? 20.905 5.773 -8.365 1.00 97.12 231 ALA A CA 1
ATOM 1782 C C . ALA A 1 231 ? 20.433 4.984 -9.598 1.00 97.12 231 ALA A C 1
ATOM 1784 O O . ALA A 1 231 ? 20.316 5.550 -10.687 1.00 97.12 231 ALA A O 1
ATOM 1785 N N . ALA A 1 232 ? 20.093 3.704 -9.425 1.00 96.00 232 ALA A N 1
ATOM 1786 C CA . ALA A 1 232 ? 19.580 2.868 -10.503 1.00 96.00 232 ALA A CA 1
ATOM 1787 C C . ALA A 1 232 ? 18.199 3.328 -11.008 1.00 96.00 232 ALA A C 1
ATOM 1789 O O . ALA A 1 232 ? 17.986 3.368 -12.218 1.00 96.00 232 ALA A O 1
ATOM 1790 N N . LEU A 1 233 ? 17.293 3.747 -10.117 1.00 96.31 233 LEU A N 1
ATOM 1791 C CA . LEU A 1 233 ? 16.003 4.350 -10.480 1.00 96.31 233 LEU A CA 1
ATOM 1792 C C . LEU A 1 233 ? 16.186 5.633 -11.304 1.00 96.31 233 LEU A C 1
ATOM 1794 O O . LEU A 1 233 ? 15.566 5.780 -12.355 1.00 96.31 233 LEU A O 1
ATOM 1798 N N . LYS A 1 234 ? 17.089 6.532 -10.886 1.00 95.94 234 LYS A N 1
ATOM 1799 C CA . LYS A 1 234 ? 17.417 7.756 -11.642 1.00 95.94 234 LYS A CA 1
ATOM 1800 C C . LYS A 1 234 ? 17.977 7.442 -13.029 1.00 95.94 234 LYS A C 1
ATOM 1802 O O . LYS A 1 234 ? 17.615 8.106 -13.993 1.00 95.94 234 LYS A O 1
ATOM 1807 N N . ALA A 1 235 ? 18.835 6.428 -13.136 1.00 96.50 235 ALA A N 1
ATOM 1808 C CA . ALA A 1 235 ? 19.382 5.989 -14.417 1.00 96.50 235 ALA A CA 1
ATOM 1809 C C . ALA A 1 235 ? 18.328 5.325 -15.322 1.00 96.50 235 ALA A C 1
ATOM 1811 O O . ALA A 1 235 ? 18.448 5.388 -16.543 1.00 96.50 235 ALA A O 1
ATOM 1812 N N . LEU A 1 236 ? 17.305 4.692 -14.739 1.00 96.88 236 LEU A N 1
ATOM 1813 C CA . LEU A 1 236 ? 16.201 4.069 -15.468 1.00 96.88 236 LEU A CA 1
ATOM 1814 C C . LEU A 1 236 ? 15.169 5.093 -15.958 1.00 96.88 236 LEU A C 1
ATOM 1816 O O . LEU A 1 236 ? 14.563 4.873 -17.004 1.00 96.88 236 LEU A O 1
ATOM 1820 N N . ALA A 1 237 ? 14.987 6.204 -15.236 1.00 96.00 237 ALA A N 1
ATOM 1821 C CA . ALA A 1 237 ? 13.934 7.190 -15.484 1.00 96.00 237 ALA A CA 1
ATOM 1822 C C . ALA A 1 237 ? 13.800 7.649 -16.955 1.00 96.00 237 ALA A C 1
ATOM 1824 O O . ALA A 1 237 ? 12.673 7.665 -17.447 1.00 96.00 237 ALA A O 1
ATOM 1825 N N . PRO A 1 238 ? 14.885 7.919 -17.715 1.00 97.00 238 PRO A N 1
ATOM 1826 C CA . PRO A 1 238 ? 14.770 8.292 -19.129 1.00 97.00 238 PRO A CA 1
ATOM 1827 C C . PRO A 1 238 ? 14.169 7.206 -20.037 1.00 97.00 238 PRO A C 1
ATOM 1829 O O . PRO A 1 238 ? 13.729 7.515 -21.136 1.00 97.00 238 PRO A O 1
ATOM 1832 N N . SER A 1 239 ? 14.169 5.938 -19.611 1.00 97.81 239 SER A N 1
ATOM 1833 C CA . SER A 1 239 ? 13.568 4.816 -20.351 1.00 97.81 239 SER A CA 1
ATOM 1834 C C . SER A 1 239 ? 12.094 4.583 -20.002 1.00 97.81 239 SER A C 1
ATOM 1836 O O . SER A 1 239 ? 11.430 3.786 -20.660 1.00 97.81 239 SER A O 1
ATOM 1838 N N . LEU A 1 240 ? 11.566 5.247 -18.973 1.00 96.94 240 LEU A N 1
ATOM 1839 C CA . LEU A 1 240 ? 10.162 5.126 -18.583 1.00 96.94 240 LEU A CA 1
ATOM 1840 C C . LEU A 1 240 ? 9.257 5.937 -19.521 1.00 96.94 240 LEU A C 1
ATOM 1842 O O . LEU A 1 240 ? 9.723 6.779 -20.295 1.00 96.94 240 LEU A O 1
ATOM 1846 N N . TYR A 1 241 ? 7.949 5.695 -19.428 1.00 96.19 241 TYR A N 1
ATOM 1847 C CA . TYR A 1 241 ? 6.911 6.429 -20.147 1.00 96.19 241 TYR A CA 1
ATOM 1848 C C . TYR A 1 241 ? 7.152 7.944 -20.137 1.00 96.19 241 TYR A C 1
ATOM 1850 O O . TYR A 1 241 ? 7.443 8.546 -19.101 1.00 96.19 241 TYR A O 1
ATOM 1858 N N . SER A 1 242 ? 7.059 8.549 -21.326 1.00 94.44 242 SER A N 1
ATOM 1859 C CA . SER A 1 242 ? 7.253 9.985 -21.547 1.00 94.44 242 SER A CA 1
ATOM 1860 C C . SER A 1 242 ? 8.514 10.554 -20.856 1.00 94.44 242 SER A C 1
ATOM 1862 O O . SER A 1 242 ? 8.471 11.633 -20.267 1.00 94.44 242 SER A O 1
ATOM 1864 N N . ASN A 1 243 ? 9.646 9.842 -20.938 1.00 92.62 243 ASN A N 1
ATOM 1865 C CA . ASN A 1 243 ? 10.939 10.217 -20.341 1.00 92.62 243 ASN A CA 1
ATOM 1866 C C . ASN A 1 243 ? 10.910 10.361 -18.805 1.00 92.62 243 ASN A C 1
ATOM 1868 O O . ASN A 1 243 ? 11.580 11.236 -18.253 1.00 92.62 243 ASN A O 1
ATOM 1872 N N . GLY A 1 244 ? 10.145 9.512 -18.113 1.00 92.00 244 GLY A N 1
ATOM 1873 C CA . GLY A 1 244 ? 10.088 9.506 -16.645 1.00 92.00 244 GLY A CA 1
ATOM 1874 C C . GLY A 1 244 ? 8.888 10.227 -16.043 1.00 92.00 244 GLY A C 1
ATOM 1875 O O . GLY A 1 244 ? 8.916 10.548 -14.857 1.00 92.00 244 GLY A O 1
ATOM 1876 N N . VAL A 1 245 ? 7.840 10.488 -16.827 1.00 93.06 245 VAL A N 1
ATOM 1877 C CA . VAL A 1 245 ? 6.589 11.035 -16.290 1.00 93.06 245 VAL A CA 1
ATOM 1878 C C . VAL A 1 245 ? 5.818 9.922 -15.594 1.00 93.06 245 VAL A C 1
ATOM 1880 O O . VAL A 1 245 ? 5.498 8.896 -16.195 1.00 93.06 245 VAL A O 1
ATOM 1883 N N . TYR A 1 246 ? 5.481 10.154 -14.329 1.00 93.00 246 TYR A N 1
ATOM 1884 C CA . TYR A 1 246 ? 4.655 9.241 -13.557 1.00 93.00 246 TYR A CA 1
ATOM 1885 C C . TYR A 1 246 ? 3.165 9.459 -13.847 1.00 93.00 246 TYR A C 1
ATOM 1887 O O . TYR A 1 246 ? 2.679 10.588 -13.718 1.00 93.00 246 TYR A O 1
ATOM 1895 N N . PRO A 1 247 ? 2.409 8.404 -14.200 1.00 91.19 247 PRO A N 1
ATOM 1896 C CA . PRO A 1 247 ? 0.956 8.466 -14.238 1.00 91.19 247 PRO A CA 1
ATOM 1897 C C . PRO A 1 247 ? 0.386 8.759 -12.847 1.00 91.19 247 PRO A C 1
ATOM 1899 O O . PRO A 1 247 ? 0.982 8.423 -11.819 1.00 91.19 247 PRO A O 1
ATOM 1902 N N . LYS A 1 248 ? -0.798 9.374 -12.810 1.00 85.56 248 LYS A N 1
ATOM 1903 C CA . LYS A 1 248 ? -1.473 9.727 -11.560 1.00 85.56 248 LYS A CA 1
ATOM 1904 C C . LYS A 1 248 ? -2.124 8.488 -10.934 1.00 85.56 248 LYS A C 1
ATOM 1906 O O . LYS A 1 248 ? -3.185 8.058 -11.385 1.00 85.56 248 LYS A O 1
ATOM 1911 N N . GLY A 1 249 ? -1.494 7.952 -9.889 1.00 82.25 249 GLY A N 1
ATOM 1912 C CA . GLY A 1 249 ? -1.981 6.790 -9.145 1.00 82.25 249 GLY A CA 1
ATOM 1913 C C . GLY A 1 249 ? -2.108 5.509 -9.982 1.00 82.25 249 GLY A C 1
ATOM 1914 O O . GLY A 1 249 ? -1.729 5.445 -11.158 1.00 82.25 249 GLY A O 1
ATOM 1915 N N . ASN A 1 250 ? -2.661 4.464 -9.366 1.00 83.19 250 ASN A N 1
ATOM 1916 C CA . ASN A 1 250 ? -2.837 3.162 -10.015 1.00 83.19 250 ASN A CA 1
ATOM 1917 C C . ASN A 1 250 ? -3.767 3.248 -11.240 1.00 83.19 250 ASN A C 1
ATOM 1919 O O . ASN A 1 250 ? -3.454 2.683 -12.288 1.00 83.19 250 ASN A O 1
ATOM 1923 N N . ALA A 1 251 ? -4.862 4.013 -11.143 1.00 84.31 251 ALA A N 1
ATOM 1924 C CA . ALA A 1 251 ? -5.822 4.187 -12.235 1.00 84.31 251 ALA A CA 1
ATOM 1925 C C . ALA A 1 251 ? -5.170 4.768 -13.500 1.00 84.31 251 ALA A C 1
ATOM 1927 O O . ALA A 1 251 ? -5.310 4.196 -14.577 1.00 84.31 251 ALA A O 1
ATOM 1928 N N . GLY A 1 252 ? -4.365 5.830 -13.368 1.00 88.50 252 GLY A N 1
ATOM 1929 C CA . GLY A 1 252 ? -3.667 6.418 -14.512 1.00 88.50 252 GLY A CA 1
ATOM 1930 C C . GLY A 1 252 ? -2.682 5.452 -15.177 1.00 88.50 252 GLY A C 1
ATOM 1931 O O . GLY A 1 252 ? -2.510 5.491 -16.392 1.00 88.50 252 GLY A O 1
ATOM 1932 N N . THR A 1 253 ? -2.062 4.556 -14.404 1.00 90.19 253 THR A N 1
ATOM 1933 C CA . THR A 1 253 ? -1.163 3.523 -14.948 1.00 90.19 253 THR A CA 1
ATOM 1934 C C . THR A 1 253 ? -1.942 2.483 -15.760 1.00 90.19 253 THR A C 1
ATOM 1936 O O . THR A 1 253 ? -1.524 2.112 -16.856 1.00 90.19 253 THR A O 1
ATOM 1939 N N . LEU A 1 254 ? -3.103 2.047 -15.261 1.00 89.75 254 LEU A N 1
ATOM 1940 C CA . LEU A 1 254 ? -3.982 1.109 -15.967 1.00 89.75 254 LEU A CA 1
ATOM 1941 C C . LEU A 1 254 ? -4.612 1.730 -17.221 1.00 89.75 254 LEU A C 1
ATOM 1943 O O . LEU A 1 254 ? -4.744 1.050 -18.236 1.00 89.75 254 LEU A O 1
ATOM 1947 N N . ASP A 1 255 ? -4.948 3.019 -17.187 1.00 92.19 255 ASP A N 1
ATOM 1948 C CA . ASP A 1 255 ? -5.479 3.733 -18.349 1.00 92.19 255 ASP A CA 1
ATOM 1949 C C . ASP A 1 255 ? -4.482 3.764 -19.510 1.00 92.19 255 ASP A C 1
ATOM 1951 O O . ASP A 1 255 ? -4.875 3.543 -20.656 1.00 92.19 255 ASP A O 1
ATOM 1955 N N . LEU A 1 256 ? -3.189 3.975 -19.236 1.00 94.31 256 LEU A N 1
ATOM 1956 C CA . LEU A 1 256 ? -2.147 3.890 -20.268 1.00 94.31 256 LEU A CA 1
ATOM 1957 C C . LEU A 1 256 ? -2.100 2.505 -20.911 1.00 94.31 256 LEU A C 1
ATOM 1959 O O . LEU A 1 256 ? -2.099 2.391 -22.138 1.00 94.31 256 LEU A O 1
ATOM 1963 N N . LEU A 1 257 ? -2.137 1.454 -20.087 1.00 93.69 257 LEU A N 1
ATOM 1964 C CA . LEU A 1 257 ? -2.146 0.077 -20.570 1.00 93.69 257 LEU A CA 1
ATOM 1965 C C . LEU A 1 257 ? -3.375 -0.203 -21.449 1.00 93.69 257 LEU A C 1
ATOM 1967 O O . LEU A 1 257 ? -3.238 -0.783 -22.527 1.00 93.69 257 LEU A O 1
ATOM 1971 N N . ASN A 1 258 ? -4.554 0.260 -21.026 1.00 92.62 258 ASN A N 1
ATOM 1972 C CA . ASN A 1 258 ? -5.808 0.120 -21.771 1.00 92.62 258 ASN A CA 1
ATOM 1973 C C . ASN A 1 258 ? -5.782 0.862 -23.115 1.00 92.62 258 ASN A C 1
ATOM 1975 O O . ASN A 1 258 ? -6.400 0.410 -24.079 1.00 92.62 258 ASN A O 1
ATOM 1979 N N . ARG A 1 259 ? -5.053 1.983 -23.207 1.00 93.81 259 ARG A N 1
ATOM 1980 C CA . ARG A 1 259 ? -4.829 2.716 -24.466 1.00 93.81 259 ARG A CA 1
ATOM 1981 C C . ARG A 1 259 ? -3.693 2.136 -25.318 1.00 93.81 259 ARG A C 1
ATOM 1983 O O . ARG A 1 259 ? -3.532 2.548 -26.465 1.00 93.81 259 ARG A O 1
ATOM 1990 N N . GLY A 1 260 ? -2.951 1.155 -24.798 1.00 90.12 260 GLY A N 1
ATOM 1991 C CA . GLY A 1 260 ? -1.852 0.484 -25.494 1.00 90.12 260 GLY A CA 1
ATOM 1992 C C . GLY A 1 260 ? -0.591 1.338 -25.647 1.00 90.12 260 GLY A C 1
ATOM 1993 O O . GLY A 1 260 ? 0.145 1.151 -26.622 1.00 90.12 260 GLY A O 1
ATOM 1994 N N . GLU A 1 261 ? -0.377 2.287 -24.732 1.00 85.69 261 GLU A N 1
ATOM 1995 C CA . GLU A 1 261 ? 0.763 3.216 -24.744 1.00 85.69 261 GLU A CA 1
ATOM 1996 C C . GLU A 1 261 ? 2.074 2.590 -24.251 1.00 85.69 261 GLU A C 1
ATOM 1998 O O . GLU A 1 261 ? 2.057 1.859 -23.238 1.00 85.69 261 GLU A O 1
#

Radius of gyration: 27.5 Å; Cα contacts (8 Å, |Δi|>4): 267; chains: 1; bounding box: 60×64×80 Å

Mean predicted aligned error: 10.66 Å

pLDDT: mean 84.11, std 20.34, range [28.94, 98.44]

Nearest PDB structures (foldseek):
  5ci5-assembly2_B  TM=5.704E-01  e=1.644E-02  Pseudothermotoga lettingae TMO
  6v6y-assembly1_A-2  TM=3.471E-01  e=8.663E-01  Thermus thermophilus HB8
  4a5o-assembly2_D  TM=4.297E-01  e=3.001E+00  Pseudomonas aeruginosa PAO1
  3ors-assembly1_C  TM=4.590E-01  e=8.207E+00  Staphylococcus aureus subsp. aureus str. Newman
  6jid-assembly1_B  TM=3.435E-01  e=4.542E+00  Homo sapiens